Protein AF-A0A2V7P3L8-F1 (afdb_monomer_lite)

Foldseek 3Di:
DDDDDDDDDDDCVVVVVVVVVVVVVPPPPPVLVPDDDDPDDPFQAWFFFKKWKWFKFAPPADDDPFPWPSDFLQGGIKIKTKIFTWHADPVRFIAGQWMWIWMARPVVRKIWIWGHHRQATPVRHGWGKGWDDCPPGVQAIKMKIPPPFHWTQMPPNPDIWTKIKMWGARQQQHPDDPAFIWMKIATPVRTIRTTTGGPTMHMYISGD

Radius of gyration: 25.21 Å; chains: 1; bounding box: 62×92×45 Å

Structure (mmCIF, N/CA/C/O backbone):
data_AF-A0A2V7P3L8-F1
#
_entry.id   AF-A0A2V7P3L8-F1
#
loop_
_atom_site.group_PDB
_atom_site.id
_atom_site.type_symbol
_atom_site.label_atom_id
_atom_site.label_alt_id
_atom_site.label_comp_id
_atom_site.label_asym_id
_atom_site.label_entity_id
_atom_site.label_seq_id
_atom_site.pdbx_PDB_ins_code
_atom_site.Cartn_x
_atom_site.Cartn_y
_atom_site.Cartn_z
_atom_site.occupancy
_atom_site.B_iso_or_equiv
_atom_site.auth_seq_id
_atom_site.auth_comp_id
_atom_site.auth_asym_id
_atom_site.auth_atom_id
_atom_site.pdbx_PDB_model_num
ATOM 1 N N . MET A 1 1 ? 45.002 -76.739 -25.608 1.00 39.66 1 MET A N 1
ATOM 2 C CA . MET A 1 1 ? 45.052 -75.303 -25.956 1.00 39.66 1 MET A CA 1
ATOM 3 C C . MET A 1 1 ? 44.005 -74.606 -25.094 1.00 39.66 1 MET A C 1
ATOM 5 O O . MET A 1 1 ? 42.820 -74.796 -25.325 1.00 39.66 1 MET A O 1
ATOM 9 N N . MET A 1 2 ? 44.439 -73.970 -24.002 1.00 35.38 2 MET A N 1
ATOM 10 C CA . MET A 1 2 ? 43.566 -73.303 -23.025 1.00 35.38 2 MET A CA 1
ATOM 11 C C . MET A 1 2 ? 43.058 -71.977 -23.604 1.00 35.38 2 MET A C 1
ATOM 13 O O . MET A 1 2 ? 43.845 -71.235 -24.187 1.00 35.38 2 MET A O 1
ATOM 17 N N . ARG A 1 3 ? 41.763 -71.676 -23.450 1.00 41.94 3 ARG A N 1
ATOM 18 C CA . ARG A 1 3 ? 41.185 -70.354 -23.734 1.00 41.94 3 ARG A CA 1
ATOM 19 C C . ARG A 1 3 ? 40.606 -69.803 -22.432 1.00 41.94 3 ARG A C 1
ATOM 21 O O . ARG A 1 3 ? 39.739 -70.430 -21.833 1.00 41.94 3 ARG A O 1
ATOM 28 N N . GLU A 1 4 ? 41.166 -68.679 -21.996 1.00 42.12 4 GLU A N 1
ATOM 29 C CA . GLU A 1 4 ? 40.846 -67.957 -20.763 1.00 42.12 4 GLU A CA 1
ATOM 30 C C . GLU A 1 4 ? 39.363 -67.572 -20.677 1.00 42.12 4 GLU A C 1
ATOM 32 O O . GLU A 1 4 ? 38.799 -67.005 -21.614 1.00 42.12 4 GLU A O 1
ATOM 37 N N . GLN A 1 5 ? 38.755 -67.805 -19.514 1.00 47.50 5 GLN A N 1
ATOM 38 C CA . GLN A 1 5 ? 37.536 -67.116 -19.103 1.00 47.50 5 GLN A CA 1
ATOM 39 C C . GLN A 1 5 ? 37.931 -65.747 -18.540 1.00 47.50 5 GLN A C 1
ATOM 41 O O . GLN A 1 5 ? 38.598 -65.661 -17.512 1.00 47.50 5 GLN A O 1
ATOM 46 N N . ARG A 1 6 ? 37.539 -64.666 -19.222 1.00 45.62 6 ARG A N 1
ATOM 47 C CA . ARG A 1 6 ? 37.697 -63.299 -18.711 1.00 45.62 6 ARG A CA 1
ATOM 48 C C . ARG A 1 6 ? 36.502 -62.942 -17.836 1.00 45.62 6 ARG A C 1
ATOM 50 O O . ARG A 1 6 ? 35.411 -62.680 -18.335 1.00 45.62 6 ARG A O 1
ATOM 57 N N . THR A 1 7 ? 36.729 -62.926 -16.531 1.00 47.22 7 THR A N 1
ATOM 58 C CA . THR A 1 7 ? 35.801 -62.412 -15.524 1.00 47.22 7 THR A CA 1
ATOM 59 C C . THR A 1 7 ? 35.730 -60.890 -15.651 1.00 47.22 7 THR A C 1
ATOM 61 O O . THR A 1 7 ? 36.699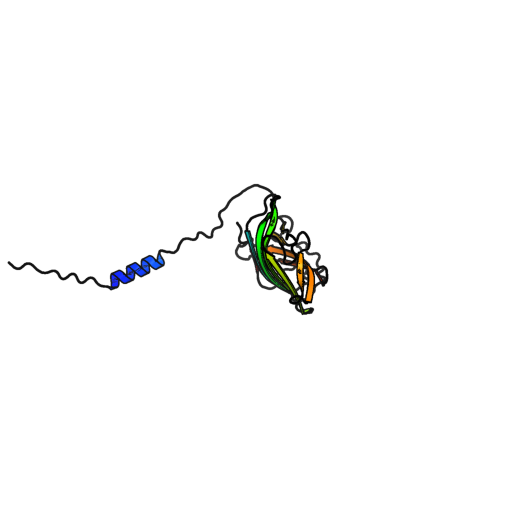 -60.194 -15.354 1.00 47.22 7 THR A O 1
ATOM 64 N N . VAL A 1 8 ? 34.600 -60.355 -16.114 1.00 47.31 8 VAL A N 1
ATOM 65 C CA . VAL A 1 8 ? 34.359 -58.906 -16.125 1.00 47.31 8 VAL A CA 1
ATOM 66 C C . VAL A 1 8 ? 33.788 -58.518 -14.764 1.00 47.31 8 VAL A C 1
ATOM 68 O O . VAL A 1 8 ? 32.609 -58.722 -14.489 1.00 47.31 8 VAL A O 1
ATOM 71 N N . ILE A 1 9 ? 34.644 -57.987 -13.892 1.00 49.16 9 ILE A N 1
ATOM 72 C CA . ILE A 1 9 ? 34.227 -57.343 -12.644 1.00 49.16 9 ILE A CA 1
ATOM 73 C C . ILE A 1 9 ? 33.760 -55.934 -13.014 1.00 49.16 9 ILE A C 1
ATOM 75 O O . ILE A 1 9 ? 34.577 -55.047 -13.257 1.00 49.16 9 ILE A O 1
ATOM 79 N N . VAL A 1 10 ? 32.446 -55.732 -13.099 1.00 45.69 10 VAL A N 1
ATOM 80 C CA . VAL A 1 10 ? 31.857 -54.397 -13.258 1.00 45.69 10 VAL A CA 1
ATOM 81 C C . VAL A 1 10 ? 31.774 -53.769 -11.870 1.00 45.69 10 VAL A C 1
ATOM 83 O O . VAL A 1 10 ? 31.013 -54.213 -11.014 1.00 45.69 10 VAL A O 1
ATOM 86 N N . TRP A 1 11 ? 32.616 -52.768 -11.630 1.00 43.62 11 TRP A N 1
ATOM 87 C CA . TRP A 1 11 ? 32.670 -52.032 -10.372 1.00 43.62 11 TRP A CA 1
ATOM 88 C C . TRP A 1 11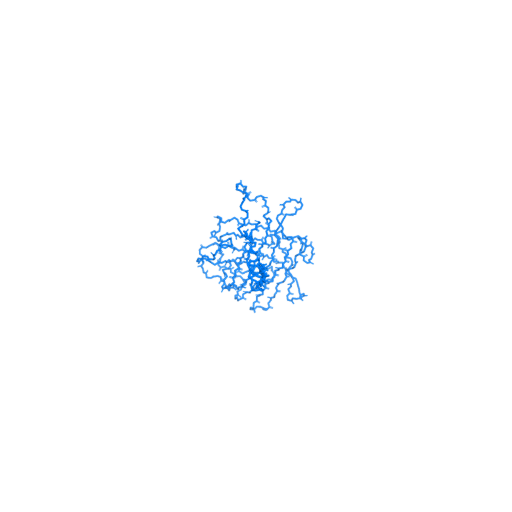 ? 31.373 -51.220 -10.175 1.00 43.62 11 TRP A C 1
ATOM 90 O O . TRP A 1 11 ? 31.067 -50.371 -11.017 1.00 43.62 11 TRP A O 1
ATOM 100 N N . PRO A 1 12 ? 30.620 -51.403 -9.072 1.00 48.75 12 PRO A N 1
ATOM 101 C CA . PRO A 1 12 ? 29.386 -50.650 -8.810 1.00 48.75 12 PRO A CA 1
ATOM 102 C C . PRO A 1 12 ? 29.631 -49.148 -8.573 1.00 48.75 12 PRO A C 1
ATOM 104 O O . PRO A 1 12 ? 28.698 -48.349 -8.621 1.00 48.75 12 PRO A O 1
ATOM 107 N N . SER A 1 13 ? 30.885 -48.736 -8.374 1.00 44.41 13 SER A N 1
ATOM 108 C CA . SER A 1 13 ? 31.278 -47.337 -8.190 1.00 44.41 13 SER A CA 1
ATOM 109 C C . SER A 1 13 ? 31.132 -46.475 -9.452 1.00 44.41 13 SER A C 1
ATOM 111 O O . SER A 1 13 ? 30.973 -45.263 -9.330 1.00 44.41 13 SER A O 1
ATOM 113 N N . LEU A 1 14 ? 31.120 -47.066 -10.654 1.00 48.00 14 LEU A N 1
ATOM 114 C CA . LEU A 1 14 ? 30.903 -46.318 -11.904 1.00 48.00 14 LEU A CA 1
ATOM 115 C C . LEU A 1 14 ? 29.425 -45.970 -12.148 1.00 48.00 14 LEU A C 1
ATOM 117 O O . LEU A 1 14 ? 29.132 -44.926 -12.725 1.00 48.00 14 LEU A O 1
ATOM 121 N N . LEU A 1 15 ? 28.491 -46.793 -11.658 1.00 47.62 15 LEU A N 1
ATOM 122 C CA . LEU A 1 15 ? 27.050 -46.519 -11.749 1.00 47.62 15 LEU A CA 1
ATOM 123 C C . LEU A 1 15 ? 26.614 -45.393 -10.799 1.00 47.62 15 LEU A C 1
ATOM 125 O O . LEU A 1 15 ? 25.766 -44.580 -11.159 1.00 47.62 15 LEU A O 1
ATOM 129 N N . ALA A 1 16 ? 27.236 -45.291 -9.620 1.00 50.69 16 ALA A N 1
ATOM 130 C CA . ALA A 1 16 ? 26.950 -44.221 -8.664 1.00 50.69 16 ALA A CA 1
ATOM 131 C C . ALA A 1 16 ? 27.435 -42.842 -9.154 1.00 50.69 16 ALA A C 1
ATOM 133 O O . ALA A 1 16 ? 26.731 -41.849 -8.985 1.00 50.69 16 ALA A O 1
ATOM 134 N N . ALA A 1 17 ? 28.594 -42.771 -9.819 1.00 49.66 17 ALA A N 1
ATOM 135 C CA . ALA A 1 17 ? 29.105 -41.515 -10.375 1.00 49.66 17 ALA A CA 1
ATOM 136 C C . ALA A 1 17 ? 28.239 -40.986 -11.534 1.00 49.66 17 ALA A C 1
ATOM 138 O O . ALA A 1 17 ? 28.045 -39.778 -11.652 1.00 49.66 17 ALA A O 1
ATOM 139 N N . ALA A 1 18 ? 27.667 -41.877 -12.353 1.00 48.34 18 ALA A N 1
ATOM 140 C CA . ALA A 1 18 ? 26.775 -41.489 -13.445 1.00 48.34 18 ALA A CA 1
ATOM 141 C C . ALA A 1 18 ? 25.430 -40.929 -12.943 1.00 48.34 18 ALA A C 1
ATOM 143 O O . ALA A 1 18 ? 24.920 -39.971 -13.517 1.00 48.34 18 ALA A O 1
ATOM 144 N N . LEU A 1 19 ? 24.885 -41.467 -11.844 1.00 47.25 19 LEU A N 1
ATOM 145 C CA . LEU A 1 19 ? 23.655 -40.954 -11.226 1.00 47.25 19 LEU A CA 1
ATOM 146 C C . LEU A 1 19 ? 23.858 -39.589 -10.550 1.00 47.25 19 LEU A C 1
ATOM 148 O O . LEU A 1 19 ? 22.981 -38.735 -10.643 1.00 47.25 19 LEU A O 1
ATOM 152 N N . VAL A 1 20 ? 25.017 -39.346 -9.925 1.00 51.22 20 VAL A N 1
ATOM 153 C CA . VAL A 1 20 ? 25.332 -38.036 -9.321 1.00 51.22 20 VAL A CA 1
ATOM 154 C C . VAL A 1 20 ? 25.638 -36.985 -10.395 1.00 51.22 20 VAL A C 1
ATOM 156 O O . VAL A 1 20 ? 25.192 -35.850 -10.273 1.00 51.22 20 VAL A O 1
ATOM 159 N N . ALA A 1 21 ? 26.316 -37.354 -11.487 1.00 51.06 21 ALA A N 1
ATOM 160 C CA . ALA A 1 21 ? 26.538 -36.441 -12.608 1.00 51.06 21 ALA A CA 1
ATOM 161 C C . ALA A 1 21 ? 25.228 -36.068 -13.326 1.00 51.06 21 ALA A C 1
ATOM 163 O O . ALA A 1 21 ? 25.056 -34.905 -13.672 1.00 51.06 21 ALA A O 1
ATOM 164 N N . ALA A 1 22 ? 24.291 -37.015 -13.479 1.00 49.62 22 ALA A N 1
ATOM 165 C CA . ALA A 1 22 ? 22.967 -36.749 -14.047 1.00 49.62 22 ALA A CA 1
ATOM 166 C C . ALA A 1 22 ? 22.096 -35.863 -13.133 1.00 49.62 22 ALA A C 1
ATOM 168 O O . ALA A 1 22 ? 21.390 -34.987 -13.622 1.00 49.62 22 ALA A O 1
ATOM 169 N N . ALA A 1 23 ? 22.194 -36.032 -11.808 1.00 48.53 23 ALA A N 1
ATOM 170 C CA . ALA A 1 23 ? 21.488 -35.187 -10.842 1.00 48.53 23 ALA A CA 1
ATOM 171 C C . ALA A 1 23 ? 22.082 -33.769 -10.722 1.00 48.53 23 ALA A C 1
ATOM 173 O O . ALA A 1 23 ? 21.379 -32.842 -10.333 1.00 48.53 23 ALA A O 1
ATOM 174 N N . CYS A 1 24 ? 23.361 -33.584 -11.065 1.00 49.25 24 CYS A N 1
ATOM 175 C CA . CYS A 1 24 ? 24.006 -32.269 -11.110 1.00 49.25 24 CYS A CA 1
ATOM 176 C C . CYS A 1 24 ? 23.953 -31.600 -12.495 1.00 49.25 24 CYS A C 1
ATOM 178 O O . CYS A 1 24 ? 24.283 -30.421 -12.596 1.00 49.25 24 CYS A O 1
ATOM 180 N N . SER A 1 25 ? 23.549 -32.316 -13.552 1.00 46.56 25 SER A N 1
ATOM 181 C CA . SER A 1 25 ? 23.341 -31.743 -14.892 1.00 46.56 25 SER A CA 1
ATOM 182 C C . SER A 1 25 ? 21.922 -31.225 -15.135 1.00 46.56 25 SER A C 1
ATOM 184 O O . SER A 1 25 ? 21.718 -30.503 -16.104 1.00 46.56 25 SER A O 1
ATOM 186 N N . ASP A 1 26 ? 20.981 -31.495 -14.228 1.00 42.16 26 ASP A N 1
ATOM 187 C CA . ASP A 1 26 ? 19.694 -30.793 -14.154 1.00 42.16 26 ASP A CA 1
ATOM 188 C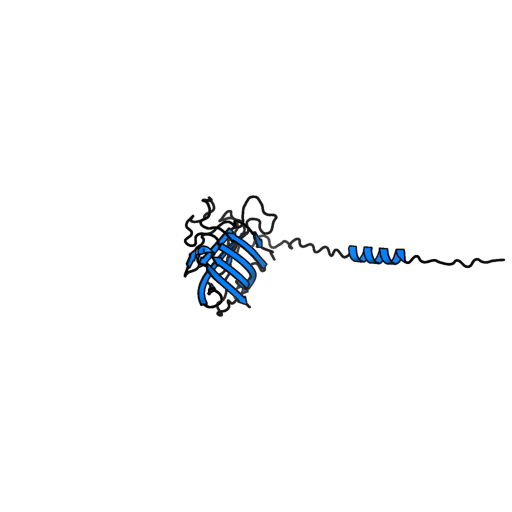 C . ASP A 1 26 ? 19.812 -29.529 -13.285 1.00 42.16 26 ASP A C 1
ATOM 190 O O . ASP A 1 26 ? 18.977 -29.222 -12.439 1.00 42.16 26 ASP A O 1
ATOM 194 N N . GLN A 1 27 ? 20.838 -28.715 -13.540 1.00 39.72 27 GLN A N 1
ATOM 195 C CA . GLN A 1 27 ? 20.550 -27.290 -13.554 1.00 39.72 27 GLN A CA 1
ATOM 196 C C . GLN A 1 27 ? 19.811 -27.049 -14.861 1.00 39.72 27 GLN A C 1
ATOM 198 O O . GLN A 1 27 ? 20.411 -26.748 -15.893 1.00 39.72 27 GLN A O 1
ATOM 203 N N . THR A 1 28 ? 18.480 -27.156 -14.814 1.00 38.31 28 THR A N 1
ATOM 204 C CA . THR A 1 28 ? 17.675 -26.297 -15.671 1.00 38.31 28 THR A CA 1
ATOM 205 C C . THR A 1 28 ? 18.262 -24.908 -15.492 1.00 38.31 28 THR A C 1
ATOM 207 O O . THR A 1 28 ? 18.147 -24.321 -14.414 1.00 38.31 28 THR A O 1
ATOM 210 N N . ASN A 1 29 ? 18.948 -24.412 -16.521 1.00 36.16 29 ASN A N 1
ATOM 211 C CA . ASN A 1 29 ? 19.111 -22.988 -16.727 1.00 36.16 29 ASN A CA 1
ATOM 212 C C . ASN A 1 29 ? 17.684 -22.448 -16.847 1.00 36.16 29 ASN A C 1
ATOM 214 O O . ASN A 1 29 ? 17.161 -22.245 -17.940 1.00 36.16 29 ASN A O 1
ATOM 218 N N . LEU A 1 30 ? 17.027 -22.263 -15.703 1.00 35.88 30 LEU A N 1
ATOM 219 C CA . LEU A 1 30 ? 16.034 -21.233 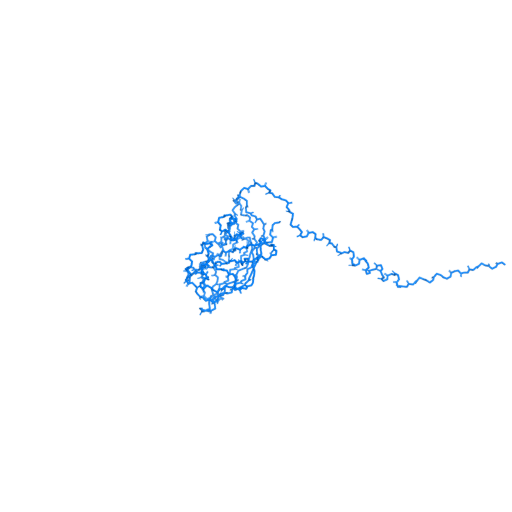-15.553 1.00 35.88 30 LEU A CA 1
ATOM 220 C C . LEU A 1 30 ? 16.852 -19.968 -15.740 1.00 35.88 30 LEU A C 1
ATOM 222 O O . LEU A 1 30 ? 17.421 -19.421 -14.797 1.00 35.88 30 LEU A O 1
ATOM 226 N N . ASN A 1 31 ? 16.986 -19.565 -17.000 1.00 35.16 31 ASN A N 1
ATOM 227 C CA . ASN A 1 31 ? 17.243 -18.189 -17.341 1.00 35.16 31 ASN A CA 1
ATOM 228 C C . ASN A 1 31 ? 16.049 -17.429 -16.744 1.00 35.16 31 ASN A C 1
ATOM 230 O O . ASN A 1 31 ? 15.062 -17.176 -17.417 1.00 35.16 31 ASN A O 1
ATOM 234 N N . MET A 1 32 ? 16.125 -17.116 -15.448 1.00 39.38 32 MET A N 1
ATOM 235 C CA . MET A 1 32 ? 15.297 -16.116 -14.775 1.00 39.38 32 MET A CA 1
ATOM 236 C C . MET A 1 32 ? 15.792 -14.712 -15.147 1.00 39.38 32 MET A C 1
ATOM 238 O O . MET A 1 32 ? 15.642 -13.769 -14.384 1.00 39.38 32 MET A O 1
ATOM 242 N N . ALA A 1 33 ? 16.440 -14.574 -16.307 1.00 36.56 33 ALA A N 1
ATOM 243 C CA . ALA A 1 33 ? 16.559 -13.297 -16.965 1.00 36.56 33 ALA A CA 1
ATOM 244 C C . ALA A 1 33 ? 15.165 -13.007 -17.538 1.00 36.56 33 ALA A C 1
ATOM 246 O O . ALA A 1 33 ? 14.720 -13.780 -18.394 1.00 36.56 33 ALA A O 1
ATOM 247 N N . PRO A 1 34 ? 14.469 -11.956 -17.072 1.00 46.88 34 PRO A N 1
ATOM 248 C CA . PRO A 1 34 ? 13.179 -11.574 -17.624 1.00 46.88 34 PRO A CA 1
ATOM 249 C C . PRO A 1 34 ? 13.292 -11.483 -19.144 1.00 46.88 34 PRO A C 1
ATOM 251 O O . PRO A 1 34 ? 14.265 -10.928 -19.676 1.00 46.88 34 PRO A O 1
ATOM 254 N N . HIS A 1 35 ? 12.321 -12.051 -19.854 1.00 42.00 35 HIS A N 1
ATOM 255 C CA . HIS A 1 35 ? 12.216 -11.862 -21.290 1.00 42.00 35 HIS A CA 1
ATOM 256 C C . HIS A 1 35 ? 12.004 -10.363 -21.560 1.00 42.00 35 HIS A C 1
ATOM 258 O O . HIS A 1 35 ? 10.897 -9.858 -21.463 1.00 42.00 35 HIS A O 1
ATOM 264 N N . ARG A 1 36 ? 13.044 -9.621 -21.957 1.00 43.56 36 ARG A N 1
ATOM 265 C CA . ARG A 1 36 ? 12.824 -8.391 -22.744 1.00 43.56 36 ARG A CA 1
ATOM 266 C C . ARG A 1 36 ? 12.338 -8.856 -24.129 1.00 43.56 36 ARG A C 1
ATOM 268 O O . ARG A 1 36 ? 13.022 -9.752 -24.639 1.00 43.56 36 ARG A O 1
ATOM 275 N N . PRO A 1 37 ? 11.294 -8.287 -24.794 1.00 44.88 37 PRO A N 1
ATOM 276 C CA . PRO A 1 37 ? 10.893 -6.860 -24.748 1.00 44.88 37 PRO A CA 1
ATOM 277 C C . PRO A 1 37 ? 9.423 -6.449 -25.136 1.00 44.88 37 PRO A C 1
ATOM 279 O O . PRO A 1 37 ? 8.744 -7.140 -25.885 1.00 44.88 37 PRO A O 1
ATOM 282 N N . SER A 1 38 ? 9.019 -5.198 -24.848 1.00 42.50 38 SER A N 1
ATOM 283 C CA . SER A 1 38 ? 8.197 -4.361 -25.760 1.00 42.50 38 SER A CA 1
ATOM 284 C C . SER A 1 38 ? 8.611 -2.890 -25.637 1.00 42.50 38 SER A C 1
ATOM 286 O O . SER A 1 38 ? 8.133 -2.103 -24.828 1.00 42.50 38 SER A O 1
ATOM 288 N N . PHE A 1 39 ? 9.617 -2.543 -26.421 1.00 43.12 39 PHE A N 1
ATOM 289 C CA . PHE A 1 39 ? 10.197 -1.215 -26.544 1.00 43.12 39 PHE A CA 1
ATOM 290 C C . PHE A 1 39 ? 9.215 -0.263 -27.267 1.00 43.12 39 PHE A C 1
ATOM 292 O O . PHE A 1 39 ? 8.797 -0.563 -28.380 1.00 43.12 39 PHE A O 1
ATOM 299 N N . TRP A 1 40 ? 8.918 0.899 -26.667 1.00 32.38 40 TRP A N 1
ATOM 300 C CA . TRP A 1 40 ? 8.262 2.078 -27.284 1.00 32.38 40 TRP A CA 1
ATOM 301 C C . TRP A 1 40 ? 6.723 2.164 -27.334 1.00 32.38 40 TRP A C 1
ATOM 303 O O . TRP A 1 40 ? 6.185 2.731 -28.283 1.00 32.38 40 TRP A O 1
ATOM 313 N N . GLY A 1 41 ? 6.003 1.702 -26.312 1.00 33.75 41 GLY A N 1
ATOM 314 C CA . GLY A 1 41 ? 4.599 2.086 -26.107 1.00 33.75 41 GLY A CA 1
ATOM 315 C C . GLY A 1 41 ? 4.459 2.799 -24.771 1.00 33.75 41 GLY A C 1
ATOM 316 O O . GLY A 1 41 ? 4.669 2.176 -23.739 1.00 33.75 41 GLY A O 1
ATOM 317 N N . GLY A 1 42 ? 4.200 4.107 -24.781 1.00 36.47 42 GLY A N 1
ATOM 318 C CA . GLY A 1 42 ? 3.928 4.847 -23.551 1.00 36.47 42 GLY A CA 1
ATOM 319 C C . GLY A 1 42 ? 2.734 4.243 -22.817 1.00 36.47 42 GLY A C 1
ATOM 320 O O . GLY A 1 42 ? 1.783 3.873 -23.483 1.00 36.47 42 GLY A O 1
ATOM 321 N N . VAL A 1 43 ? 2.842 4.124 -21.491 1.00 46.69 43 VAL A N 1
ATOM 322 C CA . VAL A 1 43 ? 1.810 4.123 -20.425 1.00 46.69 43 VAL A CA 1
ATOM 323 C C . VAL A 1 43 ? 0.387 3.550 -20.655 1.00 46.69 43 VAL A C 1
ATOM 325 O O . VAL A 1 43 ? -0.448 3.706 -19.773 1.00 46.69 43 VAL A O 1
ATOM 328 N N . GLU A 1 44 ? 0.060 2.874 -21.759 1.00 50.31 44 GLU A N 1
ATOM 329 C CA . GLU A 1 44 ? -1.330 2.507 -22.091 1.00 50.31 44 GLU A CA 1
ATOM 330 C C . GLU A 1 44 ? -1.716 1.060 -21.753 1.00 50.31 44 GLU A C 1
ATOM 332 O O . GLU A 1 44 ? -2.905 0.784 -21.614 1.00 50.31 44 GLU A O 1
ATOM 337 N N . GLU A 1 45 ? -0.770 0.135 -21.560 1.00 61.06 45 GLU A N 1
ATOM 338 C CA . GLU A 1 45 ? -1.090 -1.247 -21.168 1.00 61.06 45 GLU A CA 1
ATOM 339 C C . GLU A 1 45 ? -0.659 -1.520 -19.724 1.00 61.06 45 GLU A C 1
ATOM 341 O O . GLU A 1 45 ? 0.512 -1.373 -19.370 1.00 61.06 45 GLU A O 1
ATOM 346 N N . CYS A 1 46 ? -1.615 -1.931 -18.879 1.00 72.69 46 CYS A N 1
ATOM 347 C CA . CYS A 1 46 ? -1.328 -2.399 -17.525 1.00 72.69 46 CYS A CA 1
ATOM 348 C C . CYS A 1 46 ? -0.334 -3.563 -17.596 1.00 72.69 46 CYS A C 1
ATOM 350 O O . CYS A 1 46 ? -0.665 -4.604 -18.178 1.00 72.69 46 CYS A O 1
ATOM 352 N N . PRO A 1 47 ? 0.863 -3.444 -17.006 1.00 70.12 47 PRO A N 1
ATOM 353 C CA . PRO A 1 47 ? 1.794 -4.550 -17.020 1.00 70.12 47 PRO A CA 1
ATOM 354 C C . PRO A 1 47 ? 1.221 -5.687 -16.190 1.00 70.12 47 PRO A C 1
ATOM 356 O O . PRO A 1 47 ? 0.908 -5.543 -15.008 1.00 70.12 47 PRO A O 1
ATOM 359 N N . THR A 1 48 ? 1.114 -6.854 -16.810 1.00 79.56 48 THR A N 1
ATOM 360 C CA . THR A 1 48 ? 0.906 -8.092 -16.069 1.00 79.56 48 THR A CA 1
ATOM 361 C C . THR A 1 48 ? 2.160 -8.361 -15.251 1.00 79.56 48 THR A C 1
ATOM 363 O O . THR A 1 48 ? 3.258 -8.366 -15.802 1.00 79.56 48 THR A O 1
ATOM 366 N N . GLY A 1 49 ? 2.032 -8.579 -13.950 1.00 83.56 49 GLY A N 1
ATOM 367 C CA . GLY A 1 49 ? 3.215 -8.713 -13.110 1.00 83.56 49 GLY A CA 1
ATOM 368 C C . GLY A 1 49 ? 2.877 -8.916 -11.651 1.00 83.56 49 GLY A C 1
ATOM 369 O O . GLY A 1 49 ? 1.716 -8.877 -11.241 1.00 83.56 49 GLY A O 1
ATOM 370 N N . LYS A 1 50 ? 3.907 -9.159 -10.852 1.00 90.12 50 LYS A N 1
ATOM 371 C CA . LYS A 1 50 ? 3.772 -9.368 -9.415 1.00 90.12 50 LYS A CA 1
ATOM 372 C C . LYS A 1 50 ? 4.635 -8.355 -8.688 1.00 90.12 50 LYS A C 1
ATOM 374 O O . LYS A 1 50 ? 5.823 -8.254 -8.964 1.00 90.12 50 LYS A O 1
ATOM 379 N N . TRP A 1 51 ? 4.046 -7.693 -7.706 1.00 91.38 51 TRP A N 1
ATOM 380 C CA . TRP A 1 51 ? 4.763 -6.831 -6.782 1.00 91.38 51 TRP A CA 1
ATOM 381 C C . TRP A 1 51 ? 4.715 -7.446 -5.395 1.00 91.38 51 TRP A C 1
ATOM 383 O O . TRP A 1 51 ? 3.663 -7.878 -4.914 1.00 91.38 51 TRP A O 1
ATOM 393 N N . THR A 1 52 ? 5.865 -7.498 -4.740 1.00 93.19 52 THR A N 1
ATOM 394 C CA . THR A 1 52 ? 5.952 -7.949 -3.352 1.00 93.19 52 THR A CA 1
ATOM 395 C C . THR A 1 52 ? 6.807 -7.010 -2.558 1.00 93.19 52 THR A C 1
ATOM 397 O O . THR A 1 52 ? 7.776 -6.468 -3.076 1.00 93.19 52 THR A O 1
ATOM 400 N N . GLY A 1 53 ? 6.546 -6.940 -1.271 1.00 92.38 53 GLY A N 1
ATOM 401 C CA . GLY A 1 53 ? 7.451 -6.247 -0.393 1.00 92.38 53 GLY A CA 1
ATOM 402 C C . GLY A 1 53 ? 7.001 -6.343 1.035 1.00 92.38 53 GLY A C 1
ATOM 403 O O . GLY A 1 53 ? 5.966 -6.922 1.376 1.00 92.38 53 GLY A O 1
ATOM 404 N N . GLY A 1 54 ? 7.822 -5.768 1.882 1.00 94.75 54 GLY A N 1
ATOM 405 C CA . GLY A 1 54 ? 7.534 -5.662 3.287 1.00 94.75 54 GLY A CA 1
ATOM 406 C C . GLY A 1 54 ? 8.700 -5.023 3.991 1.00 94.75 54 GLY A C 1
ATOM 407 O O . GLY A 1 54 ? 9.843 -5.086 3.536 1.00 94.75 54 GLY A O 1
ATOM 408 N N . GLY A 1 55 ? 8.402 -4.394 5.112 1.00 93.38 55 GLY A N 1
ATOM 409 C CA . GLY A 1 55 ? 9.404 -3.611 5.786 1.00 93.38 55 GLY A CA 1
ATOM 410 C C . GLY A 1 55 ? 8.858 -2.758 6.902 1.00 93.38 55 GLY A C 1
ATOM 411 O O . GLY A 1 55 ? 7.776 -2.985 7.451 1.00 93.38 55 GLY A O 1
ATOM 412 N N . ARG A 1 56 ? 9.676 -1.776 7.246 1.00 92.69 56 ARG A N 1
ATOM 413 C CA . ARG A 1 56 ? 9.410 -0.755 8.238 1.00 92.69 56 ARG A CA 1
ATOM 414 C C . ARG A 1 56 ? 9.630 0.605 7.601 1.00 92.69 56 ARG A C 1
ATOM 416 O O . ARG A 1 56 ? 10.613 0.799 6.895 1.00 92.69 56 ARG A O 1
ATOM 423 N N . MET A 1 57 ? 8.754 1.536 7.931 1.00 90.31 57 MET A N 1
ATOM 424 C CA . MET A 1 57 ? 8.950 2.963 7.722 1.00 90.31 57 MET A CA 1
ATOM 425 C C . MET A 1 57 ? 8.699 3.675 9.050 1.00 90.31 57 MET A C 1
ATOM 427 O O . MET A 1 57 ? 7.908 3.205 9.871 1.00 90.31 57 MET A O 1
ATOM 431 N N . ASP A 1 58 ? 9.407 4.773 9.282 1.00 90.25 58 ASP A N 1
ATOM 432 C CA . ASP A 1 58 ? 9.322 5.538 10.527 1.00 90.25 58 ASP A CA 1
ATOM 433 C C . ASP A 1 58 ? 9.013 7.016 10.197 1.00 90.25 58 ASP A C 1
ATOM 435 O O . ASP A 1 58 ? 9.904 7.855 10.321 1.00 90.25 58 ASP A O 1
ATOM 439 N N . PRO A 1 59 ? 7.793 7.339 9.716 1.00 86.44 59 PRO A N 1
ATOM 440 C CA . PRO A 1 59 ? 7.385 8.713 9.427 1.00 86.44 59 PRO A CA 1
ATOM 441 C C . PRO A 1 59 ? 7.445 9.644 10.661 1.00 86.44 59 PRO A C 1
ATOM 443 O O . PRO A 1 59 ? 7.247 9.183 11.790 1.00 86.44 59 PRO A O 1
ATOM 446 N N . PRO A 1 60 ? 7.642 10.963 10.471 1.00 81.81 60 PRO A N 1
ATOM 447 C CA . PRO A 1 60 ? 7.883 11.616 9.185 1.00 81.81 60 PRO A CA 1
ATOM 448 C C . PRO A 1 60 ? 9.269 11.273 8.624 1.00 81.81 60 PRO A C 1
ATOM 450 O O . PRO A 1 60 ? 10.223 11.039 9.369 1.00 81.81 60 PRO A O 1
ATOM 453 N N . ASN A 1 61 ? 9.373 11.244 7.297 1.00 71.88 61 ASN A N 1
ATOM 454 C CA . ASN A 1 61 ? 10.647 11.059 6.612 1.00 71.88 61 ASN A CA 1
ATOM 455 C C . ASN A 1 61 ? 11.611 12.200 7.016 1.00 71.88 61 ASN A C 1
ATOM 457 O O . ASN A 1 61 ? 11.169 13.348 7.132 1.00 71.88 61 ASN A O 1
ATOM 461 N N . PRO A 1 62 ? 12.916 11.943 7.228 1.00 61.41 62 PRO A N 1
ATOM 462 C CA . PRO A 1 62 ? 13.903 13.016 7.182 1.00 61.41 62 PRO A CA 1
ATOM 463 C C . PRO A 1 62 ? 13.729 13.819 5.884 1.00 61.41 62 PRO A C 1
ATOM 465 O O . PRO A 1 62 ? 13.353 13.255 4.865 1.00 61.41 62 PRO A O 1
ATOM 468 N N . ASP A 1 63 ? 13.975 15.125 5.921 1.00 56.81 63 ASP A N 1
ATOM 469 C CA . ASP A 1 63 ? 13.781 16.014 4.771 1.00 56.81 63 ASP A CA 1
ATOM 470 C C . ASP A 1 63 ? 14.676 15.562 3.593 1.00 56.81 63 ASP A C 1
ATOM 472 O O . ASP A 1 63 ? 15.905 15.679 3.653 1.00 56.81 63 ASP A O 1
ATOM 476 N N . PHE A 1 64 ? 14.072 14.981 2.552 1.00 58.03 64 PHE A N 1
ATOM 477 C CA . PHE A 1 64 ? 14.747 14.554 1.326 1.00 58.03 64 PHE A CA 1
ATOM 478 C C . PHE A 1 64 ? 14.153 15.316 0.138 1.00 58.03 64 PHE A C 1
ATOM 480 O O . PHE A 1 64 ? 12.943 15.486 0.030 1.00 58.03 64 PHE A O 1
ATOM 487 N N . ASP A 1 65 ? 15.014 15.764 -0.774 1.00 55.00 65 ASP A N 1
ATOM 488 C CA . ASP A 1 65 ? 14.623 16.532 -1.963 1.00 55.00 65 ASP A CA 1
ATOM 489 C C . ASP A 1 65 ? 14.096 15.583 -3.058 1.00 55.00 65 ASP A C 1
ATOM 491 O O . ASP A 1 65 ? 14.771 15.303 -4.050 1.00 55.00 65 ASP A O 1
ATOM 495 N N . ASP A 1 66 ? 12.933 14.974 -2.809 1.00 54.66 66 ASP A N 1
ATOM 496 C CA . ASP A 1 66 ? 12.363 13.910 -3.644 1.00 54.66 66 ASP A CA 1
ATOM 497 C C . ASP A 1 66 ? 10.885 14.122 -4.016 1.00 54.66 66 ASP A C 1
ATOM 499 O O . ASP A 1 66 ? 10.332 13.352 -4.804 1.00 54.66 66 ASP A O 1
ATOM 503 N N . GLY A 1 67 ? 10.224 15.153 -3.477 1.00 52.03 67 GLY A N 1
ATOM 504 C CA . GLY A 1 67 ? 8.799 15.446 -3.688 1.00 52.03 67 GLY A CA 1
ATOM 505 C C . GLY A 1 67 ? 7.858 14.955 -2.579 1.00 52.03 67 GLY A C 1
ATOM 506 O O . GLY A 1 67 ? 6.647 14.974 -2.780 1.00 52.03 67 GLY A O 1
ATOM 507 N N . ALA A 1 68 ? 8.390 14.490 -1.440 1.00 60.41 68 ALA A N 1
ATOM 508 C CA . ALA A 1 68 ? 7.588 14.204 -0.259 1.00 60.41 68 ALA A CA 1
ATOM 509 C C . ALA A 1 68 ? 7.088 15.549 0.266 1.00 60.41 68 ALA A C 1
ATOM 511 O O . ALA A 1 68 ? 7.788 16.561 0.155 1.00 60.41 68 ALA A O 1
ATOM 512 N N . THR A 1 69 ? 5.874 15.602 0.808 1.00 60.38 69 THR A N 1
ATOM 513 C CA . THR A 1 69 ? 5.378 16.877 1.343 1.00 60.38 69 THR A CA 1
ATOM 514 C C . THR A 1 69 ? 6.091 17.249 2.642 1.00 60.38 69 THR A C 1
ATOM 516 O O . THR A 1 69 ? 5.980 18.391 3.094 1.00 60.38 69 THR A O 1
ATOM 519 N N . GLY A 1 70 ? 6.816 16.293 3.239 1.00 63.28 70 GLY A N 1
ATOM 520 C CA . GLY A 1 70 ? 7.479 16.428 4.532 1.00 63.28 70 GLY A CA 1
ATOM 521 C C . GLY A 1 70 ? 6.472 16.466 5.681 1.00 63.28 70 GLY A C 1
ATOM 522 O O . GLY A 1 70 ? 6.818 16.828 6.805 1.00 63.28 70 GLY A O 1
ATOM 523 N N . THR A 1 71 ? 5.207 16.134 5.405 1.00 71.12 71 THR A N 1
ATOM 524 C CA . THR A 1 71 ? 4.074 16.324 6.314 1.00 71.12 71 THR A CA 1
ATOM 525 C C . THR A 1 71 ? 3.258 15.045 6.427 1.00 71.12 71 THR A C 1
ATOM 527 O O . THR A 1 71 ? 2.153 14.929 5.904 1.00 71.12 71 THR A O 1
ATOM 530 N N . SER A 1 72 ? 3.804 14.088 7.175 1.00 84.94 72 SER A N 1
ATOM 531 C CA . SER A 1 72 ? 3.038 12.932 7.634 1.00 84.94 72 SER A CA 1
ATOM 532 C C . SER A 1 72 ? 2.048 13.336 8.732 1.00 84.94 72 SER A C 1
ATOM 534 O O . SER A 1 72 ? 2.372 14.129 9.615 1.00 84.94 72 SER A O 1
ATOM 536 N N . THR A 1 73 ? 0.844 12.767 8.700 1.00 90.75 73 THR A N 1
ATOM 537 C CA . THR A 1 73 ? -0.130 12.833 9.808 1.00 90.75 73 THR A CA 1
ATOM 538 C C . THR A 1 73 ? -0.163 11.543 10.629 1.00 90.75 73 THR A C 1
ATOM 540 O O . THR A 1 73 ? -0.628 11.556 11.769 1.00 90.75 73 THR A O 1
ATOM 543 N N . LEU A 1 74 ? 0.373 10.446 10.085 1.00 89.75 74 LEU A N 1
ATOM 544 C CA . LEU A 1 74 ? 0.656 9.207 10.804 1.00 89.75 74 LEU A CA 1
ATOM 545 C C . LEU A 1 74 ? 2.142 9.148 11.162 1.00 89.75 74 LEU A C 1
ATOM 547 O O . LEU A 1 74 ? 2.991 8.866 10.319 1.00 89.75 74 LEU A O 1
ATOM 551 N N . GLU A 1 75 ? 2.465 9.412 12.422 1.00 90.56 75 GLU A N 1
ATOM 552 C CA . GLU A 1 75 ? 3.848 9.480 12.901 1.00 90.56 75 GLU A CA 1
ATOM 553 C C . GLU A 1 75 ? 4.262 8.241 13.694 1.00 90.56 75 GLU A C 1
ATOM 555 O O . GLU A 1 75 ? 3.482 7.657 14.443 1.00 90.56 75 GLU A O 1
ATOM 560 N N . GLY A 1 76 ? 5.548 7.911 13.623 1.00 90.25 76 GLY A N 1
ATOM 561 C CA . GLY A 1 76 ? 6.164 6.817 14.352 1.00 90.25 76 GLY A CA 1
ATOM 562 C C . GLY A 1 76 ? 6.209 5.522 13.550 1.00 90.25 76 GLY A C 1
ATOM 563 O O . GLY A 1 76 ? 6.054 5.490 12.336 1.00 90.25 76 GLY A O 1
ATOM 564 N N . LYS A 1 77 ? 6.500 4.420 14.240 1.00 94.31 77 LYS A N 1
ATOM 565 C CA . LYS A 1 77 ? 6.841 3.155 13.587 1.00 94.31 77 LYS A CA 1
ATOM 566 C C . LYS A 1 77 ? 5.635 2.532 12.877 1.00 94.31 77 LYS A C 1
ATOM 568 O O . LYS A 1 77 ? 4.655 2.159 13.528 1.00 94.31 77 LYS A O 1
ATOM 573 N N . VAL A 1 78 ? 5.775 2.280 11.579 1.00 96.19 78 VAL A N 1
ATOM 574 C CA . VAL A 1 78 ? 4.839 1.493 10.766 1.00 96.19 78 VAL A CA 1
ATOM 575 C C . VAL A 1 78 ? 5.563 0.281 10.188 1.00 96.19 78 VAL A C 1
ATOM 577 O O . VAL A 1 78 ? 6.712 0.370 9.760 1.00 96.19 78 VAL A O 1
ATOM 580 N N . THR A 1 79 ? 4.903 -0.874 10.169 1.00 97.38 79 THR A N 1
ATOM 581 C CA . THR A 1 79 ? 5.387 -2.058 9.442 1.00 97.38 79 THR A CA 1
ATOM 582 C C . THR A 1 79 ? 4.342 -2.534 8.464 1.00 97.38 79 THR A C 1
ATOM 584 O O . THR A 1 79 ? 3.157 -2.507 8.782 1.00 97.38 79 THR A O 1
ATOM 587 N N . PHE A 1 80 ? 4.776 -3.032 7.319 1.00 98.00 80 PHE A N 1
ATOM 588 C CA . PHE A 1 80 ? 3.873 -3.497 6.280 1.00 98.00 80 PHE A CA 1
ATOM 589 C C . PHE A 1 80 ? 4.415 -4.747 5.594 1.00 98.00 80 PHE A C 1
ATOM 591 O O . PHE A 1 80 ? 5.610 -5.047 5.655 1.00 98.00 80 PHE A O 1
ATOM 598 N N . GLY A 1 81 ? 3.521 -5.463 4.928 1.00 97.81 81 GLY A N 1
ATOM 599 C CA . GLY A 1 81 ? 3.837 -6.567 4.040 1.00 97.81 81 GLY A CA 1
ATOM 600 C C . GLY A 1 81 ? 2.749 -6.701 2.989 1.00 97.81 81 GLY A C 1
ATOM 601 O O . GLY A 1 81 ? 1.569 -6.530 3.289 1.00 97.81 81 GLY A O 1
ATOM 602 N N . PHE A 1 82 ? 3.134 -6.992 1.753 1.00 97.81 82 PHE A N 1
ATOM 603 C CA . PHE A 1 82 ? 2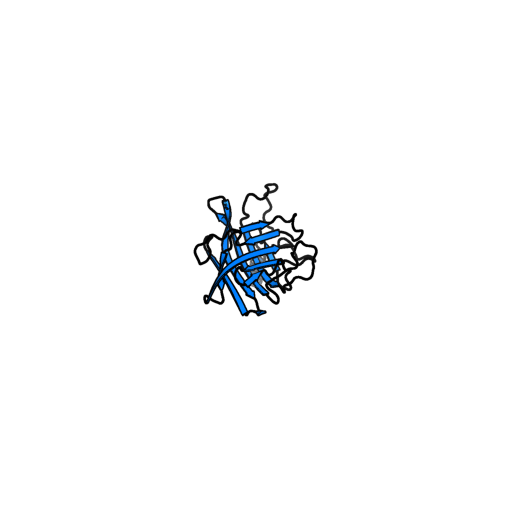.174 -7.167 0.676 1.00 97.81 82 PHE A CA 1
ATOM 604 C C . PHE A 1 82 ? 2.672 -8.122 -0.407 1.00 97.81 82 PHE A C 1
ATOM 606 O O . PHE A 1 82 ? 3.868 -8.367 -0.595 1.00 97.81 82 PHE A O 1
ATOM 613 N N . ASN A 1 83 ? 1.709 -8.648 -1.151 1.00 96.62 83 ASN A N 1
ATOM 614 C CA . ASN A 1 83 ? 1.917 -9.427 -2.357 1.00 96.62 83 ASN A CA 1
ATOM 615 C C . ASN A 1 83 ? 0.715 -9.197 -3.270 1.00 96.62 83 ASN A C 1
ATOM 617 O O . ASN A 1 83 ? -0.381 -9.646 -2.939 1.00 96.62 83 ASN A O 1
ATOM 621 N N . VAL A 1 84 ? 0.910 -8.506 -4.389 1.00 95.81 84 VAL A N 1
ATOM 622 C CA . VAL A 1 84 ? -0.157 -8.131 -5.325 1.00 95.81 84 VAL A CA 1
ATOM 623 C C . VAL A 1 84 ? 0.196 -8.563 -6.745 1.00 95.81 84 VAL A C 1
ATOM 625 O O . VAL A 1 84 ? 1.356 -8.542 -7.152 1.00 95.81 84 VAL A O 1
ATOM 628 N N . PHE A 1 85 ? -0.817 -8.984 -7.495 1.00 94.50 85 PHE A N 1
ATOM 629 C CA . PHE A 1 85 ? -0.706 -9.438 -8.878 1.00 94.50 85 PHE A CA 1
ATOM 630 C C . PHE A 1 85 ? -1.500 -8.497 -9.777 1.00 94.50 85 PHE A C 1
ATOM 632 O O . PHE A 1 85 ? -2.722 -8.393 -9.642 1.00 94.50 85 PHE A O 1
ATOM 639 N N . LEU A 1 86 ? -0.809 -7.839 -10.697 1.00 93.12 86 LEU A N 1
ATOM 640 C CA . LEU A 1 86 ? -1.378 -6.893 -11.644 1.00 93.12 86 LEU A CA 1
ATOM 641 C C . LEU A 1 86 ? -1.910 -7.601 -12.890 1.00 93.12 86 LEU A C 1
ATOM 643 O O . LEU A 1 86 ? -1.385 -8.632 -13.322 1.00 93.12 86 LEU A O 1
ATOM 647 N N . GLY A 1 87 ? -2.954 -7.023 -13.468 1.00 91.19 87 GLY A N 1
ATOM 648 C CA . GLY A 1 87 ? -3.515 -7.404 -14.757 1.00 91.19 87 GLY A CA 1
ATOM 649 C C . GLY A 1 87 ? -4.560 -6.390 -15.207 1.00 91.19 87 GLY A C 1
ATOM 650 O O . GLY A 1 87 ? -4.796 -5.396 -14.524 1.00 91.19 87 GLY A O 1
ATOM 651 N N . SER A 1 88 ? -5.202 -6.650 -16.341 1.00 90.12 88 SER A N 1
ATOM 652 C CA . SER A 1 88 ? -6.228 -5.760 -16.891 1.00 90.12 88 SER A CA 1
ATOM 653 C C . SER A 1 88 ? -7.643 -6.267 -16.627 1.00 90.12 88 SER A C 1
ATOM 655 O O . SER A 1 88 ? -7.893 -7.476 -16.656 1.00 90.12 88 SER A O 1
ATOM 657 N N . ASP A 1 89 ? -8.577 -5.341 -16.413 1.00 87.50 89 ASP A N 1
ATOM 658 C CA . ASP A 1 89 ? -10.010 -5.628 -16.472 1.00 87.50 89 ASP A CA 1
ATOM 659 C C . ASP A 1 89 ? -10.510 -5.746 -17.929 1.00 87.50 89 ASP A C 1
ATOM 661 O O . ASP A 1 89 ? -9.744 -5.650 -18.892 1.00 87.50 89 ASP A O 1
ATOM 665 N N . GLY A 1 90 ? -11.814 -5.993 -18.101 1.00 83.88 90 GLY A N 1
ATOM 666 C CA . GLY A 1 90 ? -12.432 -6.135 -19.426 1.00 83.88 90 GLY A CA 1
ATOM 667 C C . GLY A 1 90 ? -12.402 -4.865 -20.287 1.00 83.88 90 GLY A C 1
ATOM 668 O O . GLY A 1 90 ? -12.564 -4.973 -21.501 1.00 83.88 90 GLY A O 1
ATOM 669 N N . ASP A 1 91 ? -12.160 -3.704 -19.674 1.00 85.94 91 ASP A N 1
ATOM 670 C CA . ASP A 1 91 ? -12.044 -2.398 -20.328 1.00 85.94 91 ASP A CA 1
ATOM 671 C C . ASP A 1 91 ? -10.571 -1.983 -20.529 1.00 85.94 91 ASP A C 1
ATOM 673 O O . ASP A 1 91 ? -10.289 -0.884 -21.004 1.00 85.94 91 ASP A O 1
ATOM 677 N N . GLY A 1 92 ? -9.620 -2.860 -20.182 1.00 84.12 92 GLY A N 1
ATOM 678 C CA . GLY A 1 92 ? -8.184 -2.624 -20.317 1.00 84.12 92 GLY A CA 1
ATOM 679 C C . GLY A 1 92 ? -7.554 -1.840 -19.164 1.00 84.12 92 GLY A C 1
ATOM 680 O O . GLY A 1 92 ? -6.352 -1.580 -19.203 1.00 84.12 92 GLY A O 1
ATOM 681 N N . ARG A 1 93 ? -8.312 -1.489 -18.117 1.00 88.69 93 ARG A N 1
ATOM 682 C CA . ARG A 1 93 ? -7.785 -0.737 -16.970 1.00 88.69 93 ARG A CA 1
ATOM 683 C C . ARG A 1 93 ? -6.966 -1.629 -16.057 1.00 88.69 93 ARG A C 1
ATOM 685 O O . ARG A 1 93 ? -7.269 -2.808 -15.881 1.00 88.69 93 ARG A O 1
ATOM 692 N N . CYS A 1 94 ? -5.957 -1.037 -15.430 1.00 90.56 94 CYS A N 1
ATOM 693 C CA . CYS A 1 94 ? -5.063 -1.763 -14.547 1.00 90.56 94 CYS A CA 1
ATOM 694 C C . CYS A 1 94 ? -5.721 -2.050 -13.195 1.00 90.56 94 CYS A C 1
ATOM 696 O O . CYS A 1 94 ? -6.239 -1.151 -12.529 1.00 90.56 94 CYS A O 1
ATOM 698 N N . ILE A 1 95 ? -5.704 -3.318 -12.796 1.00 94.69 95 ILE A N 1
ATOM 699 C CA . ILE A 1 95 ? -6.295 -3.803 -11.552 1.00 94.69 95 ILE A CA 1
ATOM 700 C C . ILE A 1 95 ? -5.343 -4.740 -10.818 1.00 94.69 95 ILE A C 1
ATOM 702 O O . ILE A 1 95 ? -4.485 -5.402 -11.408 1.00 94.69 95 ILE A O 1
ATOM 706 N N . VAL A 1 96 ? -5.562 -4.875 -9.514 1.00 96.06 96 VAL A N 1
ATOM 707 C CA . VAL A 1 96 ? -4.983 -5.966 -8.734 1.00 96.06 96 VAL A CA 1
ATOM 708 C C . VAL A 1 96 ? -5.901 -7.178 -8.834 1.00 96.06 96 VAL A C 1
ATOM 710 O O . VAL A 1 96 ? -6.928 -7.266 -8.172 1.00 96.06 96 VAL A O 1
ATOM 713 N N . THR A 1 97 ? -5.518 -8.155 -9.648 1.00 95.50 97 THR A N 1
ATOM 714 C CA . THR A 1 97 ? -6.295 -9.389 -9.866 1.00 95.50 97 THR A CA 1
ATOM 715 C C . THR A 1 97 ? -6.376 -10.264 -8.613 1.00 95.50 97 THR A C 1
ATOM 717 O O . THR A 1 97 ? -7.382 -10.937 -8.370 1.00 95.50 97 THR A O 1
ATOM 720 N N . LYS A 1 98 ? -5.316 -10.259 -7.802 1.00 96.06 98 LYS A N 1
ATOM 721 C CA . LYS A 1 98 ? -5.212 -10.975 -6.532 1.00 96.06 98 LYS A CA 1
ATOM 722 C C . LYS A 1 98 ? -4.168 -10.299 -5.658 1.00 96.06 98 LYS A C 1
ATOM 724 O O . LYS A 1 98 ? -3.142 -9.856 -6.166 1.00 96.06 98 LYS A O 1
ATOM 729 N N . GLY A 1 99 ? -4.361 -10.317 -4.347 1.00 96.25 99 GLY A N 1
ATOM 730 C CA . GLY A 1 99 ? -3.324 -9.860 -3.441 1.00 96.25 99 GLY A CA 1
ATOM 731 C C . GLY A 1 99 ? -3.705 -9.879 -1.975 1.00 96.25 99 GLY A C 1
ATOM 732 O O . GLY A 1 99 ? -4.857 -10.086 -1.615 1.00 96.25 99 GLY A O 1
ATOM 733 N N . GLU A 1 100 ? -2.696 -9.670 -1.145 1.00 98.00 100 GLU A N 1
ATOM 734 C CA . GLU A 1 100 ? -2.820 -9.482 0.296 1.00 98.00 100 GLU A CA 1
ATOM 735 C C . GLU A 1 100 ? -1.951 -8.288 0.684 1.00 98.00 100 GLU A C 1
ATOM 737 O O . GLU A 1 100 ? -0.812 -8.185 0.219 1.00 98.00 100 GLU A O 1
ATOM 742 N N . ILE A 1 101 ? -2.488 -7.396 1.512 1.00 98.25 101 ILE A N 1
ATOM 743 C CA . ILE A 1 101 ? -1.793 -6.215 2.031 1.00 98.25 101 ILE A CA 1
ATOM 744 C C . ILE A 1 101 ? -2.067 -6.139 3.527 1.00 98.25 101 ILE A C 1
ATOM 746 O O . ILE A 1 101 ? -3.224 -6.136 3.948 1.00 98.25 101 ILE A O 1
ATOM 750 N N . GLU A 1 102 ? -1.014 -6.051 4.328 1.00 98.12 102 GLU A N 1
ATOM 751 C CA . GLU A 1 102 ? -1.099 -5.836 5.765 1.00 98.12 102 GLU A CA 1
ATOM 752 C C . GLU A 1 102 ? -0.241 -4.638 6.164 1.00 98.12 102 GLU A C 1
ATOM 754 O O . GLU A 1 102 ? 0.938 -4.565 5.817 1.00 98.12 102 GLU A O 1
ATOM 759 N N . VAL A 1 103 ? -0.827 -3.713 6.921 1.00 98.06 103 VAL A N 1
ATOM 760 C CA . VAL A 1 103 ? -0.142 -2.536 7.466 1.00 98.06 103 VAL A CA 1
ATOM 761 C C . VAL A 1 103 ? -0.443 -2.433 8.951 1.00 98.06 103 VAL A C 1
ATOM 763 O O . VAL A 1 103 ? -1.579 -2.601 9.378 1.00 98.06 103 VAL A O 1
ATOM 766 N N . ASN A 1 104 ? 0.578 -2.157 9.752 1.00 97.94 104 ASN A N 1
ATOM 767 C CA . ASN A 1 104 ? 0.490 -2.055 11.201 1.00 97.94 104 ASN A CA 1
ATOM 768 C C . ASN A 1 104 ? 1.125 -0.741 11.659 1.00 97.94 104 ASN A C 1
ATOM 770 O O . ASN A 1 104 ? 2.339 -0.562 11.537 1.00 97.94 104 ASN A O 1
ATOM 774 N N . HIS A 1 105 ? 0.320 0.149 12.233 1.00 96.75 105 HIS A N 1
ATOM 775 C CA . HIS A 1 105 ? 0.786 1.363 12.891 1.00 96.75 105 HIS A CA 1
ATOM 776 C C . HIS A 1 105 ? 0.972 1.088 14.386 1.00 96.75 105 HIS A C 1
ATOM 778 O O . HIS A 1 105 ? 0.014 0.901 15.143 1.00 96.75 105 HIS A O 1
ATOM 784 N N . HIS A 1 106 ? 2.236 1.020 14.813 1.00 95.31 106 HIS A N 1
ATOM 785 C CA . HIS A 1 106 ? 2.600 0.601 16.168 1.00 95.31 106 HIS A CA 1
ATOM 786 C C . HIS A 1 106 ? 2.145 1.613 17.232 1.00 95.31 106 HIS A C 1
ATOM 788 O O . HIS A 1 106 ? 1.596 1.169 18.233 1.00 95.31 106 HIS A O 1
ATOM 794 N N . PRO A 1 107 ? 2.296 2.941 17.059 1.00 95.25 107 PRO A N 1
ATOM 795 C CA . PRO A 1 107 ? 1.875 3.922 18.063 1.00 95.25 107 PRO A CA 1
ATOM 796 C C . PRO A 1 107 ? 0.388 3.886 18.434 1.00 95.25 107 PRO A C 1
ATOM 798 O O . PRO A 1 107 ? 0.059 4.014 19.612 1.00 95.25 107 PRO A O 1
ATOM 801 N N . SER A 1 108 ? -0.512 3.697 17.462 1.00 92.50 108 SER A N 1
ATOM 802 C CA . SER A 1 108 ? -1.959 3.618 17.731 1.00 92.50 108 SER A CA 1
ATOM 803 C C . SER A 1 108 ? -2.469 2.191 17.947 1.00 92.50 108 SER A C 1
ATOM 805 O O . SER A 1 108 ? -3.655 2.011 18.214 1.00 92.50 108 SER A O 1
ATOM 807 N N . HIS A 1 109 ? -1.593 1.184 17.834 1.00 94.44 109 HIS A N 1
ATOM 808 C CA . HIS A 1 109 ? -1.952 -0.237 17.800 1.00 94.44 109 HIS A CA 1
ATOM 809 C C . HIS A 1 109 ? -3.051 -0.556 16.775 1.00 94.44 109 HIS A C 1
ATOM 811 O O . HIS A 1 109 ? -3.943 -1.356 17.057 1.00 94.44 109 HIS A O 1
ATOM 817 N N . THR A 1 110 ? -2.991 0.084 15.608 1.00 96.00 110 THR A N 1
ATOM 818 C CA . THR A 1 110 ? -3.967 -0.104 14.530 1.00 96.00 110 THR A CA 1
ATOM 819 C C . THR A 1 110 ? -3.375 -0.977 13.438 1.00 96.00 110 THR A C 1
ATOM 821 O O . THR A 1 110 ? -2.246 -0.740 13.002 1.00 96.00 110 THR A O 1
ATOM 824 N N . SER A 1 111 ? -4.135 -1.970 12.984 1.00 97.50 111 SER A N 1
ATOM 825 C CA . SER A 1 111 ? -3.780 -2.787 11.828 1.00 97.50 111 SER A CA 1
ATOM 826 C C . SER A 1 111 ? -4.837 -2.715 10.738 1.00 97.50 111 SER A C 1
ATOM 828 O O . SER A 1 111 ? -6.036 -2.723 11.011 1.00 97.50 111 SER A O 1
ATOM 830 N N . TRP A 1 112 ? -4.380 -2.681 9.492 1.00 98.19 112 TRP A N 1
ATOM 831 C CA . TRP A 1 112 ? -5.208 -2.753 8.300 1.00 98.19 112 TRP A CA 1
ATOM 832 C C . TRP A 1 112 ? -4.854 -4.006 7.523 1.00 98.19 112 TRP A C 1
ATOM 834 O O . TRP A 1 112 ? -3.680 -4.307 7.306 1.00 98.19 112 TRP A O 1
ATOM 844 N N . HIS A 1 113 ? -5.880 -4.718 7.072 1.00 97.94 113 HIS A N 1
ATOM 845 C CA . HIS A 1 113 ? -5.727 -5.884 6.217 1.00 97.94 113 HIS A CA 1
ATOM 846 C C . HIS A 1 113 ? -6.656 -5.784 5.014 1.00 97.94 113 HIS A C 1
ATOM 848 O O . HIS A 1 113 ? -7.875 -5.670 5.166 1.00 97.94 113 HIS A O 1
ATOM 854 N N . VAL A 1 114 ? -6.074 -5.870 3.822 1.00 97.44 114 VAL A N 1
ATOM 855 C CA . VAL A 1 114 ? -6.791 -5.959 2.552 1.00 97.44 114 VAL A CA 1
ATOM 856 C C . VAL A 1 114 ? -6.510 -7.327 1.948 1.00 97.44 114 VAL A C 1
ATOM 858 O O . VAL A 1 114 ? -5.357 -7.736 1.822 1.00 97.44 114 VAL A O 1
ATOM 861 N N . SER A 1 115 ? -7.575 -8.017 1.557 1.00 96.38 115 SER A N 1
ATOM 862 C CA . SER A 1 115 ? -7.515 -9.273 0.814 1.00 96.38 115 SER A CA 1
ATOM 863 C C . SER A 1 115 ? -8.250 -9.073 -0.502 1.00 96.38 115 SER A C 1
ATOM 865 O O . SER A 1 115 ? -9.342 -8.500 -0.513 1.00 96.38 115 SER A O 1
ATOM 867 N N . ILE A 1 116 ? -7.616 -9.485 -1.597 1.00 97.69 116 ILE A N 1
ATOM 868 C CA . ILE A 1 116 ? -8.054 -9.197 -2.960 1.00 97.69 116 ILE A CA 1
ATOM 869 C C . ILE A 1 116 ? -8.159 -10.509 -3.730 1.00 97.69 116 ILE A C 1
ATOM 871 O O . ILE A 1 116 ? -7.189 -11.272 -3.849 1.00 97.69 116 ILE A O 1
ATOM 875 N N . HIS A 1 117 ? -9.333 -10.755 -4.300 1.00 95.62 117 HIS A N 1
ATOM 876 C CA . HIS A 1 117 ? -9.633 -11.943 -5.084 1.00 95.62 117 HIS A CA 1
ATOM 877 C C . HIS A 1 117 ? -10.422 -11.571 -6.337 1.00 95.62 117 HIS A C 1
ATOM 879 O O . HIS A 1 117 ? -11.454 -10.917 -6.258 1.00 95.62 117 HIS A O 1
ATOM 885 N N . ASN A 1 118 ? -9.963 -12.047 -7.497 1.00 94.06 118 ASN A N 1
ATOM 886 C CA . ASN A 1 118 ? -10.608 -11.819 -8.793 1.00 94.06 118 ASN A CA 1
ATOM 887 C C . ASN A 1 118 ? -10.844 -10.330 -9.102 1.00 94.06 118 ASN A C 1
ATOM 889 O O . ASN A 1 118 ? -11.902 -9.961 -9.603 1.00 94.06 118 ASN A O 1
ATOM 893 N N . GLY A 1 119 ? -9.870 -9.476 -8.788 1.00 93.56 119 GLY A N 1
ATOM 894 C CA . GLY A 1 119 ? -9.964 -8.037 -9.045 1.00 93.56 119 GLY A CA 1
ATOM 895 C C . GLY A 1 119 ? -10.688 -7.234 -7.968 1.00 93.56 119 GLY A C 1
ATOM 896 O O . GLY A 1 119 ? -10.727 -6.014 -8.078 1.00 93.56 119 GLY A O 1
ATOM 897 N N . GLN A 1 120 ? -11.263 -7.885 -6.953 1.00 95.94 120 GLN A N 1
ATOM 898 C CA . GLN A 1 120 ? -12.109 -7.234 -5.954 1.00 95.94 120 GLN A CA 1
ATOM 899 C C . GLN A 1 120 ? -11.542 -7.361 -4.546 1.00 95.94 120 GLN A C 1
ATOM 901 O O . GLN A 1 120 ? -10.967 -8.397 -4.198 1.00 95.94 120 GLN A O 1
ATOM 906 N N . ASP A 1 121 ? -11.727 -6.324 -3.732 1.00 94.44 121 ASP A N 1
ATOM 907 C CA . ASP A 1 121 ? -11.484 -6.397 -2.297 1.00 94.44 121 ASP A CA 1
ATOM 908 C C . ASP A 1 121 ? -12.506 -7.324 -1.607 1.00 94.44 121 ASP A C 1
ATOM 910 O O . ASP A 1 121 ? -13.460 -7.829 -2.208 1.00 94.44 121 ASP A O 1
ATOM 914 N N . ALA A 1 122 ? -12.318 -7.564 -0.309 1.00 91.38 122 ALA A N 1
ATOM 915 C CA . ALA A 1 122 ? -13.200 -8.432 0.473 1.00 91.38 122 ALA A CA 1
ATOM 916 C C . ALA A 1 122 ? -14.660 -7.932 0.577 1.00 91.38 122 ALA A C 1
ATOM 918 O O . ALA A 1 122 ? -15.507 -8.656 1.107 1.00 91.38 122 ALA A O 1
ATOM 919 N N . TYR A 1 123 ? -14.949 -6.720 0.102 1.00 93.38 123 TYR A N 1
ATOM 920 C CA . TYR A 1 123 ? -16.249 -6.058 0.153 1.00 93.38 123 TYR A CA 1
ATOM 921 C C . TYR A 1 123 ? -16.904 -5.930 -1.229 1.00 93.38 123 TYR A C 1
ATOM 923 O O . TYR A 1 123 ? -18.052 -5.497 -1.310 1.00 93.38 123 TYR A O 1
ATOM 931 N N . GLY A 1 124 ? -16.237 -6.407 -2.285 1.00 92.56 124 GLY A N 1
ATOM 932 C CA . GLY A 1 124 ? -16.770 -6.487 -3.645 1.00 92.56 124 GLY A CA 1
ATOM 933 C C . GLY A 1 124 ? -16.409 -5.301 -4.538 1.00 92.56 124 GLY A C 1
ATOM 934 O O . GLY A 1 124 ? -16.862 -5.259 -5.682 1.00 92.56 124 GLY A O 1
ATOM 935 N N . GLU A 1 125 ? -15.587 -4.370 -4.054 1.00 93.69 125 GLU A N 1
ATOM 936 C CA . GLU A 1 125 ? -15.151 -3.212 -4.832 1.00 93.69 125 GLU A CA 1
ATOM 937 C C . GLU A 1 125 ? -13.923 -3.559 -5.671 1.00 93.69 125 GLU A C 1
ATOM 939 O O . GLU A 1 125 ? -13.037 -4.294 -5.232 1.00 93.69 125 GLU A O 1
ATOM 944 N N . THR A 1 126 ? -13.868 -3.052 -6.905 1.00 94.69 126 THR A N 1
ATOM 945 C CA . THR A 1 126 ? -12.739 -3.333 -7.806 1.00 94.69 126 THR A CA 1
ATOM 946 C C . THR A 1 126 ? -11.495 -2.579 -7.347 1.00 94.69 126 THR A C 1
ATOM 948 O O . THR A 1 126 ? -11.554 -1.381 -7.091 1.00 94.69 126 THR A O 1
ATOM 951 N N . VAL A 1 127 ? -10.353 -3.265 -7.285 1.00 96.69 127 VAL A N 1
ATOM 952 C CA . VAL A 1 127 ? -9.084 -2.673 -6.845 1.00 96.69 127 VAL A CA 1
ATOM 953 C C . VAL A 1 127 ? -8.287 -2.208 -8.056 1.00 96.69 127 VAL A C 1
ATOM 955 O O . VAL A 1 127 ? -7.577 -2.998 -8.683 1.00 96.69 127 VAL A O 1
ATOM 958 N N . PHE A 1 128 ? -8.384 -0.918 -8.371 1.00 95.25 128 PHE A N 1
ATOM 959 C CA . PHE A 1 128 ? -7.579 -0.293 -9.421 1.00 95.25 128 PHE A CA 1
ATOM 960 C C . PHE A 1 128 ? -6.142 -0.062 -8.978 1.00 95.25 128 PHE A C 1
ATOM 962 O O . PHE A 1 128 ? -5.864 0.198 -7.803 1.00 95.25 128 PHE A O 1
ATOM 969 N N . ALA A 1 129 ? -5.240 -0.129 -9.947 1.00 93.50 129 ALA A N 1
ATOM 970 C CA . ALA A 1 129 ? -3.840 0.196 -9.770 1.00 93.50 129 ALA A CA 1
ATOM 971 C C . ALA A 1 129 ? -3.363 1.140 -10.876 1.00 93.50 129 ALA A C 1
ATOM 973 O O . ALA A 1 129 ? -3.955 1.201 -11.949 1.00 93.50 129 ALA A O 1
ATOM 974 N N . GLU A 1 130 ? -2.280 1.859 -10.620 1.00 89.19 130 GLU A N 1
ATOM 975 C CA . GLU A 1 130 ? -1.622 2.714 -11.601 1.00 89.19 130 GLU A CA 1
ATOM 976 C C . GLU A 1 130 ? -0.109 2.619 -11.416 1.00 89.19 130 GLU A C 1
ATOM 978 O O . GLU A 1 130 ? 0.391 2.636 -10.290 1.00 89.19 130 GLU A O 1
ATOM 983 N N . LEU A 1 131 ? 0.623 2.507 -12.524 1.00 83.38 131 LEU A N 1
ATOM 984 C CA . LEU A 1 131 ? 2.065 2.700 -12.505 1.00 83.38 131 LEU A CA 1
ATOM 985 C C . LEU A 1 131 ? 2.389 4.169 -12.726 1.00 83.38 131 LEU A C 1
ATOM 987 O O . LEU A 1 131 ? 1.941 4.778 -13.695 1.00 83.38 131 LEU A O 1
ATOM 991 N N . ILE A 1 132 ? 3.244 4.696 -11.865 1.00 79.38 132 ILE A N 1
ATOM 992 C CA . ILE A 1 132 ? 3.754 6.054 -11.954 1.00 79.38 132 ILE A CA 1
ATOM 993 C C . ILE A 1 132 ? 5.166 5.976 -12.555 1.00 79.38 132 ILE A C 1
ATOM 995 O O . ILE A 1 132 ? 6.049 5.282 -12.038 1.00 79.38 132 ILE A O 1
ATOM 999 N N . ASP A 1 133 ? 5.346 6.652 -13.694 1.00 64.56 133 ASP A N 1
ATOM 1000 C CA . ASP A 1 133 ? 6.541 6.591 -14.551 1.00 64.56 133 ASP A CA 1
ATOM 1001 C C . ASP A 1 133 ? 7.816 7.076 -13.806 1.00 64.56 133 ASP A C 1
ATOM 1003 O O . ASP A 1 133 ? 7.747 8.017 -13.006 1.00 64.56 133 ASP A O 1
ATOM 1007 N N . PRO A 1 134 ? 9.005 6.485 -14.062 1.00 58.03 134 PRO A N 1
ATOM 1008 C CA . PRO A 1 134 ? 10.221 6.668 -13.268 1.00 58.03 134 PRO A CA 1
ATOM 1009 C C . PRO A 1 134 ? 10.882 8.043 -13.438 1.00 58.03 134 PRO A C 1
ATOM 1011 O O . PRO A 1 134 ? 11.812 8.368 -12.698 1.00 58.03 134 PRO A O 1
ATOM 1014 N N . ASP A 1 135 ? 10.420 8.848 -14.395 1.00 47.03 135 ASP A N 1
ATOM 1015 C CA . ASP A 1 135 ? 11.098 10.077 -14.803 1.00 47.03 135 ASP A CA 1
ATOM 1016 C C . ASP A 1 135 ? 10.556 11.336 -14.106 1.00 47.03 135 ASP A C 1
ATOM 1018 O O . ASP A 1 135 ? 11.237 12.361 -14.090 1.00 47.03 135 ASP A O 1
ATOM 1022 N N . ALA A 1 136 ? 9.373 11.282 -13.480 1.00 43.28 136 ALA A N 1
ATOM 1023 C CA . ALA A 1 136 ? 8.793 12.448 -12.803 1.00 43.28 136 ALA A CA 1
ATOM 1024 C C . ALA A 1 136 ? 9.193 12.566 -11.321 1.00 43.28 136 ALA A C 1
ATOM 1026 O O . ALA A 1 136 ? 9.282 13.677 -10.802 1.00 43.28 136 ALA A O 1
ATOM 1027 N N . SER A 1 137 ? 9.442 11.443 -10.638 1.00 52.72 137 SER A N 1
ATOM 1028 C CA . SER A 1 137 ? 9.677 11.422 -9.185 1.00 52.72 137 SER A CA 1
ATOM 1029 C C . SER A 1 137 ? 11.152 11.298 -8.793 1.00 52.72 137 SER A C 1
ATOM 1031 O O . SER A 1 137 ? 11.520 11.653 -7.679 1.00 52.72 137 SER A O 1
ATOM 1033 N N . GLY A 1 138 ? 12.013 10.763 -9.671 1.00 57.88 138 GLY A N 1
ATOM 1034 C CA . GLY A 1 138 ? 13.403 10.431 -9.333 1.00 57.88 138 GLY A CA 1
ATOM 1035 C C . GLY A 1 138 ? 13.555 9.241 -8.368 1.00 57.88 138 GLY A C 1
ATOM 1036 O O . GLY A 1 138 ? 14.675 8.958 -7.932 1.00 57.88 138 GLY A O 1
ATOM 1037 N N . ARG A 1 139 ? 12.461 8.535 -8.048 1.00 64.94 139 ARG A N 1
ATOM 1038 C CA . ARG A 1 139 ? 12.379 7.489 -7.008 1.00 64.94 139 ARG A CA 1
ATOM 1039 C C . ARG A 1 139 ? 12.344 6.056 -7.542 1.00 64.94 139 ARG A C 1
ATOM 1041 O O . ARG A 1 139 ? 12.271 5.133 -6.744 1.00 64.94 139 ARG A O 1
ATOM 1048 N N . GLY A 1 140 ? 12.420 5.872 -8.859 1.00 71.62 140 GLY A N 1
ATOM 1049 C CA . GLY A 1 140 ? 12.274 4.567 -9.512 1.00 71.62 140 GLY A CA 1
ATOM 1050 C C . GLY A 1 140 ? 10.844 4.302 -9.981 1.00 71.62 140 GLY A C 1
ATOM 1051 O O . GLY A 1 140 ? 10.104 5.244 -10.242 1.00 71.62 140 GLY A O 1
ATOM 1052 N N . ALA A 1 141 ? 10.474 3.034 -10.172 1.00 81.25 141 ALA A N 1
ATOM 1053 C CA . ALA A 1 141 ? 9.117 2.678 -10.592 1.00 81.25 141 ALA A CA 1
ATOM 1054 C C . ALA A 1 141 ? 8.191 2.678 -9.378 1.00 81.25 141 ALA A C 1
ATOM 1056 O O . ALA A 1 141 ? 8.472 1.968 -8.412 1.00 81.25 141 ALA A O 1
ATOM 1057 N N . CYS A 1 142 ? 7.088 3.427 -9.437 1.00 85.38 142 CYS A N 1
ATOM 1058 C CA . CYS A 1 142 ? 6.098 3.398 -8.368 1.00 85.38 142 CYS A CA 1
ATOM 1059 C C . CYS A 1 142 ? 4.783 2.759 -8.822 1.00 85.38 142 CYS A C 1
ATOM 1061 O O . CYS A 1 142 ? 4.365 2.908 -9.969 1.00 85.38 142 CYS A O 1
ATOM 1063 N N . LEU A 1 143 ? 4.133 2.056 -7.902 1.00 89.75 143 LEU A N 1
ATOM 1064 C CA . LEU A 1 143 ? 2.826 1.438 -8.045 1.00 89.75 143 LEU A CA 1
ATOM 1065 C C . LEU A 1 143 ? 1.876 2.060 -7.019 1.00 89.75 143 LEU A C 1
ATOM 1067 O O . LEU A 1 143 ? 2.093 1.925 -5.815 1.00 89.75 143 LEU A O 1
ATOM 1071 N N . LEU A 1 144 ? 0.803 2.683 -7.496 1.00 92.12 144 LEU A N 1
ATOM 1072 C CA . LEU A 1 144 ? -0.341 3.074 -6.684 1.00 92.12 144 LEU A CA 1
ATOM 1073 C C . LEU A 1 144 ? -1.382 1.953 -6.724 1.00 92.12 144 LEU A C 1
ATOM 1075 O O . LEU A 1 144 ? -1.834 1.554 -7.794 1.00 92.12 144 LEU A O 1
ATOM 1079 N N . VAL A 1 145 ? -1.773 1.447 -5.559 1.00 94.94 145 VAL A N 1
ATOM 1080 C CA . VAL A 1 145 ? -2.861 0.484 -5.368 1.00 94.94 145 VAL A CA 1
ATOM 1081 C C . VAL A 1 145 ? -3.998 1.168 -4.625 1.00 94.94 145 VAL A C 1
ATOM 1083 O O . VAL A 1 145 ? -3.793 1.778 -3.573 1.00 94.94 145 VAL A O 1
ATOM 1086 N N . GLY A 1 146 ? -5.207 1.016 -5.159 1.00 93.50 146 GLY A N 1
ATOM 1087 C CA . GLY A 1 146 ? -6.374 1.749 -4.697 1.00 93.50 146 GLY A CA 1
ATOM 1088 C C . GLY A 1 146 ? -6.401 3.167 -5.250 1.00 93.50 146 GLY A C 1
ATOM 1089 O O . GLY A 1 146 ? -6.542 4.111 -4.482 1.00 93.50 146 GLY A O 1
ATOM 1090 N N . VAL A 1 147 ? -6.260 3.314 -6.577 1.00 89.94 147 VAL A N 1
ATOM 1091 C CA . VAL A 1 147 ? -6.464 4.604 -7.277 1.00 89.94 147 VAL A CA 1
ATOM 1092 C C . VAL A 1 147 ? -7.775 5.242 -6.807 1.00 89.94 147 VAL A C 1
ATOM 1094 O O . VAL A 1 147 ? -7.798 6.392 -6.369 1.00 89.94 147 VAL A O 1
ATOM 1097 N N . ASP A 1 148 ? -8.829 4.428 -6.776 1.00 89.81 148 ASP A N 1
ATOM 1098 C CA . ASP A 1 148 ? -9.985 4.648 -5.918 1.00 89.81 148 ASP A CA 1
ATOM 1099 C C . ASP A 1 148 ? -9.721 3.969 -4.561 1.00 89.81 148 ASP A C 1
ATOM 1101 O O . ASP A 1 148 ? -9.305 2.804 -4.561 1.00 89.81 148 ASP A O 1
ATOM 1105 N N . PRO A 1 149 ? -9.926 4.656 -3.415 1.00 91.12 149 PRO A N 1
ATOM 1106 C CA . PRO A 1 149 ? -9.690 4.072 -2.098 1.00 91.12 149 PRO A CA 1
ATOM 1107 C C . PRO A 1 149 ? -10.356 2.705 -1.933 1.00 91.12 149 PRO A C 1
ATOM 1109 O O . PRO A 1 149 ? -11.501 2.506 -2.337 1.00 91.12 149 PRO A O 1
ATOM 1112 N N . ILE A 1 150 ? -9.618 1.771 -1.335 1.00 95.31 150 ILE A N 1
ATOM 1113 C CA . ILE A 1 150 ? -10.049 0.383 -1.144 1.00 95.31 150 ILE A CA 1
ATOM 1114 C C . ILE A 1 150 ? -10.447 0.139 0.301 1.00 95.31 150 ILE A C 1
ATOM 1116 O O . ILE A 1 150 ? -9.928 0.776 1.222 1.00 95.31 150 ILE A O 1
ATOM 1120 N N . THR A 1 151 ? -11.331 -0.831 0.523 1.00 95.88 151 THR A N 1
ATOM 1121 C CA . THR A 1 151 ? -11.829 -1.103 1.868 1.00 95.88 151 THR A CA 1
ATOM 1122 C C . THR A 1 151 ? -10.917 -2.091 2.595 1.00 95.88 151 THR A C 1
ATOM 1124 O O . THR A 1 151 ? -10.848 -3.280 2.272 1.00 95.88 151 THR A O 1
ATOM 1127 N N . ALA A 1 152 ? -10.251 -1.620 3.647 1.00 97.06 152 ALA A N 1
ATOM 1128 C CA . ALA A 1 152 ? -9.469 -2.452 4.551 1.00 97.06 152 ALA A CA 1
ATOM 1129 C C . ALA A 1 152 ? -10.281 -2.886 5.774 1.00 97.06 152 ALA A C 1
ATOM 1131 O O . ALA A 1 152 ? -11.084 -2.131 6.324 1.00 97.06 152 ALA A O 1
ATOM 1132 N N . ARG A 1 153 ? -10.014 -4.100 6.262 1.00 96.50 153 ARG A N 1
ATOM 1133 C CA . ARG A 1 153 ? -10.404 -4.527 7.611 1.00 96.50 153 ARG A CA 1
ATOM 1134 C C . ARG A 1 153 ? -9.483 -3.885 8.633 1.00 96.50 153 ARG A C 1
ATOM 1136 O O . ARG A 1 153 ? -8.272 -4.038 8.515 1.00 96.50 153 ARG A O 1
ATOM 1143 N N . VAL A 1 154 ? -10.055 -3.280 9.669 1.00 96.06 154 VAL A N 1
ATOM 1144 C CA . VAL A 1 154 ? -9.299 -2.704 10.786 1.00 96.06 154 VAL A CA 1
ATOM 1145 C C . VAL A 1 154 ? -9.323 -3.641 11.997 1.00 96.06 154 VAL A C 1
ATOM 1147 O O . VAL A 1 154 ? -10.382 -4.168 12.362 1.00 96.06 154 VAL A O 1
ATOM 1150 N N . ASP A 1 155 ? -8.158 -3.872 12.606 1.00 93.12 155 ASP A N 1
ATOM 1151 C CA . ASP A 1 155 ? -7.945 -4.618 13.857 1.00 93.12 155 ASP A CA 1
ATOM 1152 C C . ASP A 1 155 ? -8.622 -6.001 13.907 1.00 93.12 155 ASP A C 1
ATOM 1154 O O . ASP A 1 155 ? -9.192 -6.407 14.929 1.00 93.12 155 ASP A O 1
ATOM 1158 N N . GLY A 1 156 ? -8.586 -6.736 12.792 1.00 75.81 156 GLY A N 1
ATOM 1159 C CA . GLY A 1 156 ? -9.157 -8.083 12.701 1.00 75.81 156 GLY A CA 1
ATOM 1160 C C . GLY A 1 156 ? -10.693 -8.118 12.707 1.00 75.81 156 GLY A C 1
ATOM 1161 O O . GLY A 1 156 ? -11.271 -8.975 13.372 1.00 75.81 156 GLY A O 1
ATOM 1162 N N . ASN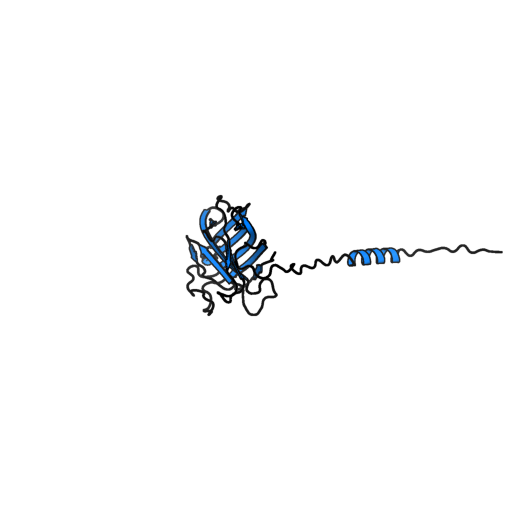 A 1 157 ? -11.337 -7.223 11.939 1.00 77.19 157 ASN A N 1
ATOM 1163 C CA . ASN A 1 157 ? -12.798 -7.038 11.773 1.00 77.19 157 ASN A CA 1
ATOM 1164 C C . ASN A 1 157 ? -13.506 -6.180 12.833 1.00 77.19 157 ASN A C 1
ATOM 1166 O O . ASN A 1 157 ? -14.724 -6.273 12.982 1.00 77.19 157 ASN A O 1
ATOM 1170 N N . LYS A 1 158 ? -12.793 -5.328 13.570 1.00 88.31 158 LYS A N 1
ATOM 1171 C CA . LYS A 1 158 ? -13.451 -4.395 14.505 1.00 88.31 158 LYS A CA 1
ATOM 1172 C C . LYS A 1 158 ? -14.028 -3.163 13.808 1.00 88.31 158 LYS A C 1
ATOM 1174 O O . LYS A 1 158 ? -14.827 -2.448 14.406 1.00 88.31 158 LYS A O 1
ATOM 1179 N N . GLY A 1 159 ? -13.644 -2.936 12.557 1.00 93.06 159 GLY A N 1
ATOM 1180 C CA . GLY A 1 159 ? -14.156 -1.875 11.707 1.00 93.06 159 GLY A CA 1
ATOM 1181 C C . GLY A 1 159 ? -13.609 -1.983 10.290 1.00 93.06 159 GLY A C 1
ATOM 1182 O O . GLY A 1 159 ? -12.914 -2.945 9.944 1.00 93.06 159 GLY A O 1
ATOM 1183 N N . THR A 1 160 ? -13.926 -0.973 9.491 1.00 95.81 160 THR A N 1
ATOM 1184 C CA . THR A 1 160 ? -13.435 -0.805 8.124 1.00 95.81 160 THR A CA 1
ATOM 1185 C C . THR A 1 160 ? -12.868 0.590 7.940 1.00 95.81 160 THR A C 1
ATOM 1187 O O . THR A 1 160 ? -13.301 1.522 8.617 1.00 95.81 160 THR A O 1
ATOM 1190 N N . ASP A 1 161 ? -11.954 0.737 6.994 1.00 96.56 161 ASP A N 1
ATOM 1191 C CA . ASP A 1 161 ? -11.382 2.025 6.619 1.00 96.56 161 ASP A CA 1
ATOM 1192 C C . ASP A 1 161 ? -11.107 2.066 5.114 1.00 96.56 161 ASP A C 1
ATOM 1194 O O . ASP A 1 161 ? -10.938 1.017 4.492 1.00 96.56 161 ASP A O 1
ATOM 1198 N N . GLN A 1 162 ? -11.098 3.268 4.543 1.00 97.19 162 GLN A N 1
ATOM 1199 C CA . GLN A 1 162 ? -10.787 3.502 3.134 1.00 97.19 162 GLN A CA 1
ATOM 1200 C C . GLN A 1 162 ? -9.321 3.887 3.010 1.00 97.19 162 GLN A C 1
ATOM 1202 O O . GLN A 1 162 ? -8.889 4.871 3.622 1.00 97.19 162 GLN A O 1
ATOM 1207 N N . VAL A 1 163 ? -8.565 3.099 2.249 1.00 97.44 163 VAL A N 1
ATOM 1208 C CA . VAL A 1 163 ? -7.103 3.167 2.236 1.00 97.44 163 VAL A CA 1
ATOM 1209 C C . VAL A 1 163 ? -6.533 3.205 0.825 1.00 97.44 163 VAL A C 1
ATOM 1211 O O . VAL A 1 163 ? -7.184 2.785 -0.127 1.00 97.44 163 VAL A O 1
ATOM 1214 N N . GLN A 1 164 ? -5.304 3.693 0.699 1.00 96.81 164 GLN A N 1
ATOM 1215 C CA . GLN A 1 164 ? -4.501 3.618 -0.520 1.00 96.81 164 GLN A CA 1
ATOM 1216 C C . GLN A 1 164 ? -3.059 3.275 -0.161 1.00 96.81 164 GLN A C 1
ATOM 1218 O O . GLN A 1 164 ? -2.583 3.588 0.935 1.00 96.81 164 GLN A O 1
ATOM 1223 N N . MET A 1 165 ? -2.362 2.643 -1.099 1.00 95.69 165 MET A N 1
ATOM 1224 C CA . MET A 1 165 ? -0.967 2.261 -0.937 1.00 95.69 165 MET A CA 1
ATOM 1225 C C . MET A 1 165 ? -0.166 2.683 -2.161 1.00 95.69 165 MET A C 1
ATOM 1227 O O . MET A 1 165 ? -0.442 2.222 -3.262 1.00 95.69 165 MET A O 1
ATOM 1231 N N . GLU A 1 166 ? 0.861 3.498 -1.956 1.00 93.00 166 GLU A N 1
ATOM 1232 C CA . GLU A 1 166 ? 1.860 3.811 -2.978 1.00 93.00 166 GLU A CA 1
ATOM 1233 C C . GLU A 1 166 ? 3.173 3.116 -2.618 1.00 93.00 166 GLU A C 1
ATOM 1235 O O . GLU A 1 166 ? 3.605 3.147 -1.464 1.00 93.00 166 GLU A O 1
ATOM 1240 N N . LEU A 1 167 ? 3.799 2.463 -3.591 1.00 90.50 167 LEU A N 1
ATOM 1241 C CA . LEU A 1 167 ? 5.015 1.671 -3.428 1.00 90.50 167 LEU A CA 1
ATOM 1242 C C . LEU A 1 167 ? 6.021 2.103 -4.476 1.00 90.50 167 LEU A C 1
ATOM 1244 O O . LEU A 1 167 ? 5.719 1.988 -5.652 1.00 90.50 167 LEU A O 1
ATOM 1248 N N . CYS A 1 168 ? 7.212 2.528 -4.081 1.00 87.31 168 CYS A N 1
ATOM 1249 C CA . CYS A 1 168 ? 8.274 2.898 -5.006 1.00 87.31 168 CYS A CA 1
ATOM 1250 C C . CYS A 1 168 ? 9.450 1.936 -4.869 1.00 87.31 168 CYS A C 1
ATOM 1252 O O . CYS A 1 168 ? 10.114 1.912 -3.830 1.00 87.31 168 CYS A O 1
ATOM 1254 N N . ASP A 1 169 ? 9.691 1.177 -5.935 1.00 85.31 169 ASP A N 1
ATOM 1255 C CA . ASP A 1 169 ? 10.884 0.361 -6.138 1.00 85.31 169 ASP A CA 1
ATOM 1256 C C . ASP A 1 169 ? 11.953 1.214 -6.834 1.00 85.31 169 ASP A C 1
ATOM 1258 O O . ASP A 1 169 ? 11.810 1.613 -8.000 1.00 85.31 169 ASP A O 1
ATOM 1262 N N . ASN A 1 170 ? 13.032 1.511 -6.113 1.00 80.00 170 ASN A N 1
ATOM 1263 C CA . ASN A 1 170 ? 14.071 2.406 -6.610 1.00 80.00 170 ASN A CA 1
ATOM 1264 C C . ASN A 1 170 ? 15.116 1.736 -7.510 1.00 80.00 170 ASN A C 1
ATOM 1266 O O . ASN A 1 170 ? 15.908 2.435 -8.157 1.00 80.00 170 ASN A O 1
ATOM 1270 N N . ASP A 1 171 ? 15.146 0.405 -7.528 1.00 70.94 171 ASP A N 1
ATOM 1271 C CA . ASP A 1 171 ? 16.136 -0.394 -8.237 1.00 70.94 171 ASP A CA 1
ATOM 1272 C C . ASP A 1 171 ? 15.500 -1.217 -9.367 1.00 70.94 171 ASP A C 1
ATOM 1274 O O . ASP A 1 171 ? 16.224 -1.708 -10.236 1.00 70.94 171 ASP A O 1
ATOM 1278 N N . ARG A 1 172 ? 14.162 -1.262 -9.435 1.00 71.56 172 ARG A N 1
ATOM 1279 C CA . ARG A 1 172 ? 13.361 -2.035 -10.397 1.00 71.56 172 ARG A CA 1
ATOM 1280 C C . ARG A 1 172 ? 13.700 -3.525 -10.340 1.00 71.56 172 ARG A C 1
ATOM 1282 O O . ARG A 1 172 ? 13.958 -4.148 -11.375 1.00 71.56 172 ARG A O 1
ATOM 1289 N N . GLY A 1 173 ? 13.789 -4.068 -9.131 1.00 60.31 173 GLY A N 1
ATOM 1290 C CA . GLY A 1 173 ? 14.199 -5.445 -8.870 1.00 60.31 173 GLY A CA 1
ATOM 1291 C C . GLY A 1 173 ? 15.679 -5.722 -9.162 1.00 60.31 173 GLY A C 1
ATOM 1292 O O . GLY A 1 173 ? 16.093 -6.886 -9.221 1.00 60.31 173 GLY A O 1
ATOM 1293 N N . ALA A 1 174 ? 16.494 -4.686 -9.377 1.00 63.38 174 ALA A N 1
ATOM 1294 C CA . ALA A 1 174 ? 17.943 -4.824 -9.473 1.00 63.38 174 ALA A CA 1
ATOM 1295 C C . ALA A 1 174 ? 18.559 -4.944 -8.065 1.00 63.38 174 ALA A C 1
ATOM 1297 O O . ALA A 1 174 ? 17.868 -4.863 -7.059 1.00 63.38 174 ALA A O 1
ATOM 1298 N N . PRO A 1 175 ? 19.872 -5.183 -7.928 1.00 59.09 175 PRO A N 1
ATOM 1299 C CA . PRO A 1 175 ? 20.503 -5.062 -6.623 1.00 59.09 175 PRO A CA 1
ATOM 1300 C C . PRO A 1 175 ? 20.352 -3.632 -6.088 1.00 59.09 175 PRO A C 1
ATOM 1302 O O . PRO A 1 175 ? 20.770 -2.686 -6.763 1.00 59.09 175 PRO A O 1
ATOM 1305 N N . GLN A 1 176 ? 19.816 -3.511 -4.870 1.00 57.16 176 GLN A N 1
ATOM 1306 C CA . GLN A 1 176 ? 19.653 -2.249 -4.143 1.00 57.16 176 GLN A CA 1
ATOM 1307 C C . GLN A 1 176 ? 20.912 -1.387 -4.256 1.00 57.16 176 GLN A C 1
ATOM 1309 O O . GLN A 1 176 ? 22.029 -1.814 -3.933 1.00 57.16 176 GLN A O 1
ATOM 1314 N N . ASN A 1 177 ? 20.727 -0.171 -4.765 1.00 56.44 177 ASN A N 1
ATOM 1315 C CA . ASN A 1 177 ? 21.786 0.824 -4.870 1.00 56.44 177 ASN A CA 1
ATOM 1316 C C . ASN A 1 177 ? 21.836 1.669 -3.578 1.00 56.44 177 ASN A C 1
ATOM 1318 O O . ASN A 1 177 ? 21.366 1.249 -2.527 1.00 56.44 177 ASN A O 1
ATOM 1322 N N . SER A 1 178 ? 22.467 2.846 -3.600 1.00 57.34 178 SER A N 1
ATOM 1323 C CA . SER A 1 178 ? 22.559 3.710 -2.412 1.00 57.34 178 SER A CA 1
ATOM 1324 C C . SER A 1 178 ? 21.240 4.385 -2.011 1.00 57.34 178 SER A C 1
ATOM 1326 O O . SER A 1 178 ? 21.230 5.134 -1.036 1.00 57.34 178 SER A O 1
ATOM 1328 N N . ARG A 1 179 ? 20.171 4.222 -2.795 1.00 66.38 179 ARG A N 1
ATOM 1329 C CA . ARG A 1 179 ? 18.836 4.747 -2.506 1.00 66.38 179 ARG A CA 1
ATOM 1330 C C . ARG A 1 179 ? 18.017 3.666 -1.809 1.00 66.38 179 ARG A C 1
ATOM 1332 O O . ARG A 1 179 ? 18.272 2.478 -1.980 1.00 66.38 179 ARG A O 1
ATOM 1339 N N . THR A 1 180 ? 17.014 4.094 -1.055 1.00 80.06 180 THR A N 1
ATOM 1340 C CA . THR A 1 180 ? 16.098 3.218 -0.314 1.00 80.06 180 THR A CA 1
ATOM 1341 C C . THR A 1 180 ? 14.722 3.215 -0.973 1.00 80.06 180 THR A C 1
ATOM 1343 O O . THR A 1 180 ? 14.335 4.231 -1.552 1.00 80.06 180 THR A O 1
ATOM 1346 N N . ASP A 1 181 ? 14.015 2.087 -0.980 1.00 86.88 181 ASP A N 1
ATOM 1347 C CA . ASP A 1 181 ? 12.628 2.039 -1.460 1.00 86.88 181 ASP A CA 1
ATOM 1348 C C . ASP A 1 181 ? 11.740 2.951 -0.608 1.00 86.88 181 ASP A C 1
ATOM 1350 O O . ASP A 1 181 ? 12.103 3.312 0.517 1.00 86.88 181 ASP A O 1
ATOM 1354 N N . ALA A 1 182 ? 10.566 3.314 -1.113 1.00 88.00 182 ALA A N 1
ATOM 1355 C CA . ALA A 1 182 ? 9.623 4.144 -0.370 1.00 88.00 182 ALA A CA 1
ATOM 1356 C C . ALA A 1 182 ? 8.212 3.569 -0.410 1.00 88.00 182 ALA A C 1
ATOM 1358 O O . ALA A 1 182 ? 7.826 2.878 -1.351 1.00 88.00 182 ALA A O 1
ATOM 1359 N N . MET A 1 183 ? 7.438 3.866 0.626 1.00 91.19 183 MET A N 1
ATOM 1360 C CA . MET A 1 183 ? 6.040 3.479 0.721 1.00 91.19 183 MET A CA 1
ATOM 1361 C C . MET A 1 183 ? 5.227 4.617 1.329 1.00 91.19 183 MET A C 1
ATOM 1363 O O . MET A 1 183 ? 5.701 5.327 2.218 1.00 91.19 183 MET A O 1
ATOM 1367 N N . ARG A 1 184 ? 4.003 4.787 0.835 1.00 92.69 184 ARG A N 1
ATOM 1368 C CA . ARG A 1 184 ? 2.984 5.649 1.426 1.00 92.69 184 ARG A CA 1
ATOM 1369 C C . ARG A 1 184 ? 1.758 4.823 1.745 1.00 92.69 184 ARG A C 1
ATOM 1371 O O . ARG A 1 184 ? 1.265 4.070 0.905 1.00 92.69 184 ARG A O 1
ATOM 1378 N N . TRP A 1 185 ? 1.241 5.016 2.946 1.00 95.94 185 TRP A N 1
ATOM 1379 C CA . TRP A 1 185 ? -0.043 4.502 3.374 1.00 95.94 185 TRP A CA 1
ATOM 1380 C C . TRP A 1 185 ? -0.978 5.665 3.658 1.00 95.94 185 TRP A C 1
ATOM 1382 O O . TRP A 1 185 ? -0.703 6.481 4.539 1.00 95.94 185 TRP A O 1
ATOM 1392 N N . ILE A 1 186 ? -2.095 5.707 2.939 1.00 95.25 186 ILE A N 1
ATOM 1393 C CA . ILE A 1 186 ? -3.163 6.671 3.180 1.00 95.25 186 ILE A CA 1
ATOM 1394 C C . ILE A 1 186 ? -4.330 5.917 3.793 1.00 95.25 186 ILE A C 1
ATOM 1396 O O . ILE A 1 186 ? -4.756 4.886 3.283 1.00 95.25 186 ILE A O 1
ATOM 1400 N N . SER A 1 187 ? -4.859 6.454 4.878 1.00 95.75 187 SER A N 1
ATOM 1401 C CA . SER A 1 187 ? -6.027 5.982 5.598 1.00 95.75 187 SER A CA 1
ATOM 1402 C C . SER A 1 187 ? -6.958 7.167 5.827 1.00 95.75 187 SER A C 1
ATOM 1404 O O . SER A 1 187 ? -6.573 8.188 6.398 1.00 95.75 187 SER A O 1
ATOM 1406 N N . THR A 1 188 ? -8.213 7.032 5.407 1.00 94.25 188 THR A N 1
ATOM 1407 C CA . THR A 1 188 ? -9.206 8.104 5.559 1.00 94.25 188 THR A CA 1
ATOM 1408 C C . THR A 1 188 ? -9.515 8.373 7.032 1.00 94.25 188 THR A C 1
ATOM 1410 O O . THR A 1 188 ? -9.699 9.524 7.428 1.00 94.25 188 THR A O 1
ATOM 1413 N N . GLY A 1 189 ? -9.576 7.322 7.854 1.00 92.25 189 GLY A N 1
ATOM 1414 C CA . GLY A 1 189 ? -9.885 7.441 9.277 1.00 92.25 189 GLY A CA 1
ATOM 1415 C C . GLY A 1 189 ? -8.713 7.854 10.171 1.00 92.25 189 GLY A C 1
ATOM 1416 O O . GLY A 1 189 ? -8.960 8.388 11.253 1.00 92.25 189 GLY A O 1
ATOM 1417 N N . TYR A 1 190 ? -7.466 7.602 9.762 1.00 92.69 190 TYR A N 1
ATOM 1418 C CA . TYR A 1 190 ? -6.309 7.688 10.665 1.00 92.69 190 TYR A CA 1
ATOM 1419 C C . TYR A 1 190 ? -5.175 8.575 10.155 1.00 92.69 190 TYR A C 1
ATOM 1421 O O . TYR A 1 190 ? -4.360 9.011 10.965 1.00 92.69 190 TYR A O 1
ATOM 1429 N N . GLY A 1 191 ? -5.138 8.883 8.859 1.00 92.88 191 GLY A N 1
ATOM 1430 C CA . GLY A 1 191 ? -4.174 9.804 8.274 1.00 92.88 191 GLY A CA 1
ATOM 1431 C C . GLY A 1 191 ? -3.275 9.157 7.230 1.00 92.88 191 GLY A C 1
ATOM 1432 O O . GLY A 1 191 ? -3.581 8.130 6.640 1.00 92.88 191 GLY A O 1
ATOM 1433 N N . ASP A 1 192 ? -2.153 9.803 6.989 1.00 93.12 192 ASP A N 1
ATOM 1434 C CA . ASP A 1 192 ? -1.266 9.575 5.861 1.00 93.12 192 ASP A CA 1
ATOM 1435 C C . ASP A 1 192 ? 0.164 9.552 6.372 1.00 93.12 192 ASP A C 1
ATOM 1437 O O . ASP A 1 192 ? 0.551 10.433 7.141 1.00 93.12 192 ASP A O 1
ATOM 1441 N N . THR A 1 193 ? 0.933 8.550 5.965 1.00 91.81 193 THR A N 1
ATOM 1442 C CA . THR A 1 193 ? 2.341 8.423 6.348 1.00 91.81 193 THR A CA 1
ATOM 1443 C C . THR A 1 193 ? 3.258 9.351 5.558 1.00 91.81 193 THR A C 1
ATOM 1445 O O . THR A 1 193 ? 4.457 9.366 5.828 1.00 91.81 193 THR A O 1
ATOM 1448 N N . ASP A 1 194 ? 2.725 10.067 4.561 1.00 89.00 194 ASP A N 1
ATOM 1449 C CA . ASP A 1 194 ? 3.486 10.636 3.447 1.00 89.00 194 ASP A CA 1
ATOM 1450 C C . ASP A 1 194 ? 4.304 9.535 2.737 1.00 89.00 194 ASP A C 1
ATOM 1452 O O . ASP A 1 194 ? 4.336 8.364 3.146 1.00 89.00 194 ASP A O 1
ATOM 1456 N N . LEU A 1 195 ? 4.945 9.879 1.628 1.00 86.44 195 LEU A N 1
ATOM 1457 C CA . LEU A 1 195 ? 5.839 8.964 0.937 1.00 86.44 195 LEU A CA 1
ATOM 1458 C C . LEU A 1 195 ? 7.163 8.860 1.705 1.00 86.44 195 LEU A C 1
ATOM 1460 O O . LEU A 1 195 ? 8.019 9.743 1.633 1.00 86.44 195 LEU A O 1
ATOM 1464 N N . THR A 1 196 ? 7.322 7.767 2.456 1.00 87.00 196 THR A N 1
ATOM 1465 C CA . THR A 1 196 ? 8.414 7.580 3.420 1.00 87.00 196 THR A CA 1
ATOM 1466 C C . THR A 1 196 ? 9.363 6.465 2.992 1.00 87.00 196 THR A C 1
ATOM 1468 O O . THR A 1 196 ? 8.934 5.381 2.593 1.00 87.00 196 THR A O 1
ATOM 1471 N N . TYR A 1 197 ? 10.673 6.702 3.120 1.00 87.31 197 TYR A N 1
ATOM 1472 C CA . TYR A 1 197 ? 11.684 5.684 2.836 1.00 87.31 197 TYR A CA 1
ATOM 1473 C C . TYR A 1 197 ? 11.668 4.536 3.844 1.00 87.31 197 TYR A C 1
ATOM 1475 O O . TYR A 1 197 ? 11.454 4.719 5.047 1.00 87.31 197 TYR A O 1
ATOM 1483 N N . LEU A 1 198 ? 11.976 3.337 3.359 1.00 88.56 198 LEU A N 1
ATOM 1484 C CA . LEU A 1 198 ? 12.012 2.147 4.194 1.00 88.56 198 LEU A CA 1
ATOM 1485 C C . LEU A 1 198 ? 13.218 2.174 5.139 1.00 88.56 198 LEU A C 1
ATOM 1487 O O . LEU A 1 198 ? 14.370 2.081 4.740 1.00 88.56 198 LEU A O 1
ATOM 1491 N N . THR A 1 199 ? 12.986 2.184 6.443 1.00 87.62 199 THR A N 1
ATOM 1492 C CA . THR A 1 199 ? 14.058 2.030 7.439 1.00 87.62 199 THR A CA 1
ATOM 1493 C C . THR A 1 199 ? 14.454 0.562 7.659 1.00 87.62 199 THR A C 1
ATOM 1495 O O . THR A 1 199 ? 15.226 0.246 8.572 1.00 87.62 199 THR A O 1
ATOM 1498 N N . GLY A 1 200 ? 13.901 -0.348 6.854 1.00 84.75 200 GLY A N 1
ATOM 1499 C CA . GLY A 1 200 ? 14.262 -1.757 6.744 1.00 84.75 200 GLY A CA 1
ATOM 1500 C C . GLY A 1 200 ? 13.264 -2.524 5.875 1.00 84.75 200 GLY A C 1
ATOM 1501 O O . GLY A 1 200 ? 12.083 -2.187 5.864 1.00 84.75 200 GLY A O 1
ATOM 1502 N N . GLY A 1 201 ? 13.725 -3.576 5.197 1.00 87.44 201 GLY A N 1
ATOM 1503 C CA . GLY A 1 201 ? 12.928 -4.314 4.209 1.00 87.44 201 GLY A CA 1
ATOM 1504 C C . GLY A 1 201 ? 13.160 -3.813 2.783 1.00 87.44 201 GLY A C 1
ATOM 1505 O O . GLY A 1 201 ? 14.109 -3.065 2.556 1.00 87.44 201 GLY A O 1
ATOM 1506 N N . ASN A 1 202 ? 12.332 -4.264 1.842 1.00 88.50 202 ASN A N 1
ATOM 1507 C CA . ASN A 1 202 ? 12.432 -3.912 0.426 1.00 88.50 202 ASN A CA 1
ATOM 1508 C C . ASN A 1 202 ? 11.097 -4.106 -0.312 1.00 88.50 202 ASN A C 1
ATOM 1510 O O . ASN A 1 202 ? 10.209 -4.839 0.141 1.00 88.50 202 ASN A O 1
ATOM 1514 N N . ILE A 1 203 ? 10.985 -3.452 -1.462 1.00 89.12 203 ILE A N 1
ATOM 1515 C CA . ILE A 1 203 ? 9.933 -3.610 -2.463 1.00 89.12 203 ILE A CA 1
ATOM 1516 C C . ILE A 1 203 ? 10.582 -4.224 -3.703 1.00 89.12 203 ILE A C 1
ATOM 1518 O O . ILE A 1 203 ? 11.736 -3.958 -4.007 1.00 89.12 203 ILE A O 1
ATOM 1522 N N . VAL A 1 204 ? 9.868 -5.123 -4.373 1.00 86.19 204 VAL A N 1
ATOM 1523 C CA . VAL A 1 204 ? 10.359 -5.796 -5.575 1.00 86.19 204 VAL A CA 1
ATOM 1524 C C . VAL A 1 204 ? 9.244 -5.849 -6.602 1.00 86.19 204 VAL A C 1
ATOM 1526 O O . VAL A 1 204 ? 8.221 -6.513 -6.375 1.00 86.19 204 VAL A O 1
ATOM 1529 N N . ASP A 1 205 ? 9.482 -5.208 -7.739 1.00 83.38 205 ASP A N 1
ATOM 1530 C CA . ASP A 1 205 ? 8.805 -5.521 -8.991 1.00 83.38 205 ASP A CA 1
ATOM 1531 C C . ASP A 1 205 ? 9.421 -6.788 -9.602 1.00 83.38 205 ASP A C 1
ATOM 1533 O O . ASP A 1 205 ? 10.612 -6.844 -9.914 1.00 83.38 205 ASP A O 1
ATOM 1537 N N . HIS A 1 206 ? 8.618 -7.842 -9.762 1.00 78.44 206 HIS A N 1
ATOM 1538 C CA . HIS A 1 206 ? 9.080 -9.093 -10.376 1.00 78.44 206 HIS A CA 1
ATOM 1539 C C . HIS A 1 206 ? 9.005 -9.066 -11.909 1.00 78.44 206 HIS A C 1
ATOM 1541 O O . HIS A 1 206 ? 9.433 -10.032 -12.540 1.00 78.44 206 HIS A O 1
ATOM 1547 N N . GLY A 1 207 ? 8.494 -7.984 -12.506 1.00 65.12 207 GLY A N 1
ATOM 1548 C CA . GLY A 1 207 ? 8.307 -7.850 -13.948 1.00 65.12 207 GLY A CA 1
ATOM 1549 C C . GLY A 1 207 ? 7.300 -8.846 -14.541 1.00 65.12 207 GLY A C 1
ATOM 1550 O O . GLY A 1 207 ? 6.738 -9.701 -13.845 1.00 65.12 207 GLY A O 1
ATOM 1551 N N . SER A 1 208 ? 7.058 -8.698 -15.847 1.00 52.81 208 SER A N 1
ATOM 1552 C CA . SER A 1 208 ? 6.340 -9.658 -16.704 1.00 52.81 208 SER A CA 1
ATOM 1553 C C . SER A 1 208 ? 7.290 -10.675 -17.325 1.00 52.81 208 SER A C 1
ATOM 1555 O O . SER A 1 208 ? 8.392 -10.260 -17.757 1.00 52.81 208 SER A O 1
#

pLDDT: mean 76.68, std 20.96, range [32.38, 98.25]

Sequence (208 aa):
MMREQRTVIVWPSLLAAALVAAACSDQTNLNMAPHRPSFWGGVEECPTGKWTGGGRMDPPNPDFDDGATGTSTLEGKVTFGFNVFLGSDGDGRCIVTKGEIEVNHHPSHTSWHVSIHNGQDAYGETVFAELIDPDASGRGACLLVGVDPITARVDGNKGTDQVQMELCDNDRGAPQNSRTDAMRWISTGYGDTDLTYLTGGNIVDHGS

Secondary structure (DSSP, 8-state):
-----------THHHHHHHHHHHHH-------S-----TT--S-SPPPEEEEEEEEE-SSPP--SSS--S--SS-S-EEEEEEEEEEE-TTS-EEEEEEEEEEEETTTTEEEEEEEETTEETTS-B-BEEEEPHHHHSS-EEEEEEEEEEEEEETTTTEEEEEEEEEEESSTTSS--SS--EEEEEETTTEE--SEEEEEEEEEE---